Protein AF-A0A5J4UF17-F1 (afdb_monomer)

Mean predicted aligned error: 14.66 Å

Organism: NCBI:txid222440

Foldseek 3Di:
DVVVLLVVLVVVQCVVPPPDPPPPDDDDDDDPVVVSLSVVLVSLVVLLVVLVVVQVVVVVVVPPPPPDDDDDDDDDDDDDDDDDDDDDDDDDDPPVVVVVVSVVSLLVSLVVLLVQLPDPDVSSVLSSLVSLLSSCVRCLCSALVPPVNLVSLLVQCPPPDPSSNLSSLVNLLSSDDLVCLVPSLVSLLVSLQVDPDLVVLLVSLVSSLVSCVVRPPDLLRSLVSLLSSCQSNQVSYDLVSLVVVLVVCVVDVVNLVSNLVVLVVVVVDPDGHPSSVVSSVSSVVD

Secondary structure (DSSP, 8-state):
-HHHHHHHHHHHHHHHH-S-TTS---S----HHHHHHHHHHHHHHHHHHHHHHHHHHHHHSTTSTTS------------------------SSSHHHHHHHHHHHHHHHHHHHHHHHTSS-HHHHHHHHHHHHHHHHH-HHHHTT-HHHHHHHHGGGG-S-HHHHHHHHHHHHHH--TTTHHHHHHHHHHHHHH---HHHHHHHHHHHHHHHHHS-S-HHHHHHHHHHHHHHHGGGS-HHHHHHHHHHHHH-HHHHHHHHHHHHHHTTSSS--HHHHHHHHHHHH-

Structure (mmCIF, N/CA/C/O backbone):
data_AF-A0A5J4UF17-F1
#
_entry.id   AF-A0A5J4UF17-F1
#
loop_
_atom_site.group_PDB
_atom_site.id
_atom_site.type_symbol
_atom_site.label_atom_id
_atom_site.label_alt_id
_atom_site.label_comp_id
_atom_site.label_asym_id
_atom_site.label_entity_id
_atom_site.label_seq_id
_atom_site.pdbx_PDB_ins_code
_atom_site.Cartn_x
_atom_site.Cartn_y
_atom_site.Cartn_z
_atom_site.occupancy
_atom_site.B_iso_or_equiv
_atom_site.auth_seq_id
_atom_site.auth_comp_id
_atom_site.auth_asym_id
_atom_site.auth_atom_id
_atom_site.pdbx_PDB_model_num
ATOM 1 N N . GLN A 1 1 ? -25.176 -6.914 21.223 1.00 37.66 1 GLN A N 1
ATOM 2 C CA . GLN A 1 1 ? -23.920 -7.498 21.739 1.00 37.66 1 GLN A CA 1
ATOM 3 C C . GLN A 1 1 ? -22.923 -6.411 22.140 1.00 37.66 1 GLN A C 1
ATOM 5 O O . GLN A 1 1 ? -22.294 -6.551 23.180 1.00 37.66 1 GLN A O 1
ATOM 10 N N . ASP A 1 2 ? -22.914 -5.269 21.451 1.00 34.44 2 ASP A N 1
ATOM 11 C CA . ASP A 1 2 ? -21.974 -4.160 21.686 1.00 34.44 2 ASP A CA 1
ATOM 12 C C . ASP A 1 2 ? -21.952 -3.617 23.117 1.00 34.44 2 ASP A C 1
ATOM 14 O O . ASP A 1 2 ? -20.887 -3.427 23.692 1.00 34.44 2 ASP A O 1
ATOM 18 N N . LYS A 1 3 ? -23.113 -3.444 23.769 1.00 35.34 3 LYS A N 1
ATOM 19 C CA . LYS A 1 3 ? -23.179 -2.931 25.156 1.00 35.34 3 LYS A CA 1
ATOM 20 C C . LYS A 1 3 ? -22.397 -3.769 26.176 1.00 35.34 3 LYS A C 1
ATOM 22 O O . LYS A 1 3 ? -21.958 -3.202 27.173 1.00 35.34 3 LYS A O 1
ATOM 27 N N . LYS A 1 4 ? -22.272 -5.084 25.962 1.00 40.81 4 LYS A N 1
ATOM 28 C CA . LYS A 1 4 ? -21.540 -5.977 26.869 1.00 40.81 4 LYS A CA 1
ATOM 29 C C . LYS A 1 4 ? -20.035 -5.804 26.675 1.00 40.81 4 LYS A C 1
ATOM 31 O O . LYS A 1 4 ? -19.351 -5.513 27.642 1.00 40.81 4 LYS A O 1
ATOM 36 N N . ALA A 1 5 ? -19.572 -5.809 25.427 1.00 41.34 5 ALA A N 1
ATOM 37 C CA . ALA A 1 5 ? -18.175 -5.543 25.091 1.00 41.34 5 ALA A CA 1
ATOM 38 C C . ALA A 1 5 ? -17.706 -4.157 25.576 1.00 41.34 5 ALA A C 1
ATOM 40 O O . ALA A 1 5 ? -16.633 -4.036 26.155 1.00 41.34 5 ALA A O 1
ATOM 41 N N . TYR A 1 6 ? -18.548 -3.121 25.450 1.00 41.16 6 TYR A N 1
ATOM 42 C CA . TYR A 1 6 ? -18.261 -1.803 26.034 1.00 41.16 6 TYR A CA 1
ATOM 43 C C . TYR A 1 6 ? -18.109 -1.846 27.561 1.00 41.16 6 TYR A C 1
ATOM 45 O O . TYR A 1 6 ? -17.313 -1.093 28.116 1.00 41.16 6 TYR A O 1
ATOM 53 N N . LYS A 1 7 ? -18.901 -2.673 28.252 1.00 43.56 7 LYS A N 1
ATOM 54 C CA . LYS A 1 7 ? -18.860 -2.782 29.713 1.00 43.56 7 LYS A CA 1
ATOM 55 C C . LYS A 1 7 ? -17.615 -3.541 30.172 1.00 43.56 7 LYS A C 1
ATOM 57 O O . LYS A 1 7 ? -16.935 -3.062 31.073 1.00 43.56 7 LYS A O 1
ATOM 62 N N . ASP A 1 8 ? -17.315 -4.655 29.514 1.00 45.28 8 ASP A N 1
ATOM 63 C CA . ASP A 1 8 ? -16.166 -5.510 29.818 1.00 45.28 8 ASP A CA 1
ATOM 64 C C . ASP A 1 8 ? -14.854 -4.737 29.596 1.00 45.28 8 ASP A C 1
ATOM 66 O O . ASP A 1 8 ? -13.971 -4.744 30.450 1.00 45.28 8 ASP A O 1
ATOM 70 N N . LEU A 1 9 ? -14.778 -3.945 28.521 1.00 44.75 9 LEU A N 1
ATOM 71 C CA . LEU A 1 9 ? -13.652 -3.051 28.267 1.00 44.75 9 LEU A CA 1
ATOM 72 C C . LEU A 1 9 ? -13.503 -1.997 29.382 1.00 44.75 9 LEU A C 1
ATOM 74 O O . LEU A 1 9 ? -12.423 -1.858 29.948 1.00 44.75 9 LEU A O 1
ATOM 78 N N . ILE A 1 10 ? -14.579 -1.280 29.750 1.00 45.47 10 ILE A N 1
ATOM 79 C CA . ILE A 1 10 ? -14.550 -0.271 30.832 1.00 45.47 10 ILE A CA 1
ATOM 80 C C . ILE A 1 10 ? -14.064 -0.871 32.160 1.00 45.47 10 ILE A C 1
ATOM 82 O O . ILE A 1 10 ? -13.374 -0.182 32.911 1.00 45.47 10 ILE A O 1
ATOM 86 N N . GLU A 1 11 ? -14.421 -2.118 32.470 1.00 47.62 11 GLU A N 1
ATOM 87 C CA . GLU A 1 11 ? -13.947 -2.798 33.681 1.00 47.62 11 GLU A CA 1
ATOM 88 C C . GLU A 1 11 ? -12.452 -3.122 33.622 1.00 47.62 11 GLU A C 1
ATOM 90 O O . GLU A 1 11 ? -11.746 -2.833 34.589 1.00 47.62 11 GLU A O 1
ATOM 95 N N . VAL A 1 12 ? -11.947 -3.604 32.481 1.00 45.72 12 VAL A N 1
ATOM 96 C CA . VAL A 1 12 ? -10.503 -3.812 32.263 1.00 45.72 12 VAL A CA 1
ATOM 97 C C . VAL A 1 12 ? -9.735 -2.499 32.447 1.00 45.72 12 VAL A C 1
ATOM 99 O O . VAL A 1 12 ? -8.735 -2.444 33.155 1.00 45.72 12 VAL A O 1
ATOM 102 N N . LEU A 1 13 ? -10.254 -1.399 31.906 1.00 43.16 13 LEU A N 1
ATOM 103 C CA . LEU A 1 13 ? -9.598 -0.088 31.956 1.00 43.16 13 LEU A CA 1
ATOM 104 C C . LEU A 1 13 ? -9.647 0.557 33.331 1.00 43.16 13 LEU A C 1
ATOM 106 O O . LEU A 1 13 ? -8.710 1.239 33.740 1.00 43.16 13 LEU A O 1
ATOM 110 N N . ARG A 1 14 ? -10.729 0.318 34.074 1.00 45.88 14 ARG A N 1
ATOM 111 C CA . ARG A 1 14 ? -10.837 0.732 35.472 1.00 45.88 14 ARG A CA 1
ATOM 112 C C . ARG A 1 14 ? -9.834 -0.018 36.351 1.00 45.88 14 ARG A C 1
ATOM 114 O O . ARG A 1 14 ? -9.334 0.578 37.300 1.00 45.88 14 ARG A O 1
ATOM 121 N N . GLY A 1 15 ? -9.541 -1.279 36.024 1.00 42.44 15 GLY A N 1
ATOM 122 C CA . GLY A 1 15 ? -8.514 -2.083 36.689 1.00 42.44 15 GLY A CA 1
ATOM 123 C C . GLY A 1 15 ? -7.085 -1.600 36.426 1.00 42.44 15 GLY A C 1
ATOM 124 O O . GLY A 1 15 ? -6.246 -1.713 37.311 1.00 42.44 15 GLY A O 1
ATOM 125 N N . VAL A 1 16 ? -6.827 -1.014 35.252 1.00 40.84 16 VAL A N 1
ATOM 126 C CA . VAL A 1 16 ? -5.484 -0.571 34.835 1.00 40.84 16 VAL A CA 1
ATOM 127 C C . VAL A 1 16 ? -5.183 0.889 35.220 1.00 40.84 16 VAL A C 1
ATOM 129 O O . VAL A 1 16 ? -4.047 1.198 35.559 1.00 40.84 16 VAL A O 1
ATOM 132 N N . ILE A 1 17 ? -6.173 1.796 35.205 1.00 40.34 17 ILE A N 1
ATOM 133 C CA . ILE A 1 17 ? -5.913 3.255 35.245 1.00 40.34 17 ILE A CA 1
ATOM 134 C C . ILE A 1 17 ? -6.017 3.894 36.642 1.00 40.34 17 ILE A C 1
ATOM 136 O O . ILE A 1 17 ? -5.550 5.010 36.822 1.00 40.34 17 ILE A O 1
ATOM 140 N N . GLY A 1 18 ? -6.587 3.245 37.662 1.00 41.12 18 GLY A N 1
ATOM 141 C CA . GLY A 1 18 ? -6.650 3.856 39.000 1.00 41.12 18 GLY A CA 1
ATOM 142 C C . GLY A 1 18 ? -7.352 5.231 39.021 1.00 41.12 18 GLY A C 1
ATOM 143 O O . GLY A 1 18 ? -6.725 6.274 39.103 1.00 41.12 18 GLY A O 1
ATOM 144 N N . THR A 1 19 ? -8.683 5.227 38.951 1.00 36.31 19 THR A N 1
ATOM 145 C CA . THR A 1 19 ? -9.636 6.271 39.414 1.00 36.31 19 THR A CA 1
ATOM 146 C C . THR A 1 19 ? -9.426 7.780 39.161 1.00 36.31 19 THR A C 1
ATOM 148 O O . THR A 1 19 ? -10.262 8.535 39.647 1.00 36.31 19 THR A O 1
ATOM 151 N N . ASP A 1 20 ? -8.467 8.270 38.371 1.00 43.28 20 ASP A N 1
ATOM 152 C CA . ASP A 1 20 ? -8.340 9.719 38.099 1.00 43.28 20 ASP A CA 1
ATOM 153 C C . ASP A 1 20 ? -8.686 10.117 36.656 1.00 43.28 20 ASP A C 1
ATOM 155 O O . ASP A 1 20 ? -7.919 10.698 35.892 1.00 43.28 20 ASP A O 1
ATOM 159 N N . SER A 1 21 ? -9.955 9.891 36.312 1.00 38.44 21 SER A N 1
ATOM 160 C CA . SER A 1 21 ? -10.597 10.275 35.047 1.00 38.44 21 SER A CA 1
ATOM 161 C C . SER A 1 21 ? -10.830 11.789 34.870 1.00 38.44 21 SER A C 1
ATOM 163 O O . SER A 1 21 ? -11.617 12.192 34.014 1.00 38.44 21 SER A O 1
ATOM 165 N N . LYS A 1 22 ? -10.237 12.649 35.709 1.00 40.41 22 LYS A N 1
ATOM 166 C CA . LYS A 1 22 ? -10.568 14.087 35.780 1.00 40.41 22 LYS A CA 1
ATOM 167 C C . LYS A 1 22 ? -9.676 15.004 34.934 1.00 40.41 22 LYS A C 1
ATOM 169 O O . LYS A 1 22 ? -9.964 16.193 34.867 1.00 40.41 22 LYS A O 1
ATOM 174 N N . LYS A 1 23 ? -8.636 14.490 34.267 1.00 39.31 23 LYS A N 1
ATOM 175 C CA . LYS A 1 23 ? -7.713 15.317 33.457 1.00 39.31 23 LYS A CA 1
ATOM 176 C C . LYS A 1 23 ? -8.031 15.393 31.956 1.00 39.31 23 LYS A C 1
ATOM 178 O O . LYS A 1 23 ? -7.448 16.224 31.274 1.00 39.31 23 LYS A O 1
ATOM 183 N N . PHE A 1 24 ? -8.983 14.609 31.446 1.00 38.19 24 PHE A N 1
ATOM 184 C CA . PHE A 1 24 ? -9.282 14.532 30.008 1.00 38.19 24 PHE A CA 1
ATOM 185 C C . PHE A 1 24 ? -10.674 15.066 29.665 1.00 38.19 24 PHE A C 1
ATOM 187 O O . PHE A 1 24 ? -11.537 14.332 29.189 1.00 38.19 24 PHE A O 1
ATOM 194 N N . VAL A 1 25 ? -10.917 16.352 29.925 1.00 35.53 25 VAL A N 1
ATOM 195 C CA . VAL A 1 25 ? -12.044 17.075 29.322 1.00 35.53 25 VAL A CA 1
ATOM 196 C C . VAL A 1 25 ? -11.634 18.524 29.073 1.00 35.53 25 VAL A C 1
ATOM 198 O O . VAL A 1 25 ? -11.662 19.347 29.983 1.00 35.53 25 VAL A O 1
ATOM 201 N N . SER A 1 26 ? -11.338 18.862 27.821 1.00 37.19 26 SER A N 1
ATOM 202 C CA . SER A 1 26 ? -11.727 20.166 27.290 1.00 37.19 26 SER A CA 1
ATOM 203 C C . SER A 1 26 ? -12.105 20.036 25.811 1.00 37.19 26 SER A C 1
ATOM 205 O O . SER A 1 26 ? -11.580 19.189 25.095 1.00 37.19 26 SER A O 1
ATOM 207 N N . VAL A 1 27 ? -13.053 20.886 25.413 1.00 35.97 27 VAL A N 1
ATOM 208 C CA . VAL A 1 27 ? -13.680 21.060 24.090 1.00 35.97 27 VAL A CA 1
ATOM 209 C C . VAL A 1 27 ? -14.914 20.176 23.800 1.00 35.97 27 VAL A C 1
ATOM 211 O O . VAL A 1 27 ? -14.850 19.017 23.406 1.00 35.97 27 VAL A O 1
ATOM 214 N N . ASP A 1 28 ? -16.056 20.816 24.066 1.00 38.22 28 ASP A N 1
ATOM 215 C CA . ASP A 1 28 ? -17.440 20.621 23.618 1.00 38.22 28 ASP A CA 1
ATOM 216 C C . ASP A 1 28 ? -18.075 19.221 23.548 1.00 38.22 28 ASP A C 1
ATOM 218 O O . ASP A 1 28 ? -18.011 18.451 22.592 1.00 38.22 28 ASP A O 1
ATOM 222 N N . ALA A 1 29 ? -18.856 18.971 24.598 1.00 51.44 29 ALA A N 1
ATOM 223 C CA . ALA A 1 29 ? -19.735 17.841 24.806 1.00 51.44 29 ALA A CA 1
ATOM 224 C C . ALA A 1 29 ? -21.157 18.133 24.312 1.00 51.44 29 ALA A C 1
ATOM 226 O O . ALA A 1 29 ? -21.755 19.103 24.771 1.00 51.44 29 ALA A O 1
ATOM 227 N N . LYS A 1 30 ? -21.769 17.224 23.534 1.00 42.28 30 LYS A N 1
ATOM 228 C CA . LYS A 1 30 ? -23.247 17.156 23.449 1.00 42.28 30 LYS A CA 1
ATOM 229 C C . LYS A 1 30 ? -23.888 15.792 23.158 1.00 42.28 30 LYS A C 1
ATOM 231 O O . LYS A 1 30 ? -25.088 15.661 23.373 1.00 42.28 30 LYS A O 1
ATOM 236 N N . THR A 1 31 ? -23.140 14.732 22.840 1.00 51.31 31 THR A N 1
ATOM 237 C CA . THR A 1 31 ? -23.744 13.403 22.585 1.00 51.31 31 THR A CA 1
ATOM 238 C C . THR A 1 31 ? -23.146 12.319 23.484 1.00 51.31 31 THR A C 1
ATOM 240 O O . THR A 1 31 ? -21.934 12.247 23.683 1.00 51.31 31 THR A O 1
ATOM 243 N N . LYS A 1 32 ? -23.985 11.422 24.029 1.00 42.84 32 LYS A N 1
ATOM 244 C CA . LYS A 1 32 ? -23.546 10.244 24.815 1.00 42.84 32 LYS A CA 1
ATOM 245 C C . LYS A 1 32 ? -22.563 9.361 24.028 1.00 42.84 32 LYS A C 1
ATOM 247 O O . LYS A 1 32 ? -21.714 8.713 24.630 1.00 42.84 32 LYS A O 1
ATOM 252 N N . GLN A 1 33 ? -22.671 9.375 22.701 1.00 40.88 33 GLN A N 1
ATOM 253 C CA . GLN A 1 33 ? -21.752 8.736 21.759 1.00 40.88 33 GLN A CA 1
ATOM 254 C C . GLN A 1 33 ? -20.371 9.405 21.756 1.00 40.88 33 GLN A C 1
ATOM 256 O O . GLN A 1 33 ? -19.383 8.707 21.925 1.00 40.88 33 GLN A O 1
ATOM 261 N N . VAL A 1 34 ? -20.298 10.741 21.738 1.00 44.06 34 VAL A N 1
ATOM 262 C CA . VAL A 1 34 ? -19.034 11.504 21.806 1.00 44.06 34 VAL A CA 1
ATOM 263 C C . VAL A 1 34 ? -18.308 11.266 23.130 1.00 44.06 34 VAL A C 1
ATOM 265 O O . VAL A 1 34 ? -17.105 11.045 23.148 1.00 44.06 34 VAL A O 1
ATOM 268 N N . ARG A 1 35 ? -19.033 11.209 24.256 1.00 41.78 35 ARG A N 1
ATOM 269 C CA . ARG A 1 35 ? -18.421 10.882 25.560 1.00 41.78 35 ARG A CA 1
ATOM 270 C C . ARG A 1 35 ? -17.888 9.452 25.620 1.00 41.78 35 ARG A C 1
ATOM 272 O O . ARG A 1 35 ? -16.869 9.216 26.254 1.00 41.78 35 ARG A O 1
ATOM 279 N N . ARG A 1 36 ? -18.572 8.501 24.978 1.00 46.56 36 ARG A N 1
ATOM 280 C CA . ARG A 1 36 ? -18.121 7.103 24.886 1.00 46.56 36 ARG A CA 1
ATOM 281 C C . ARG A 1 36 ? -16.912 6.964 23.974 1.00 46.56 36 ARG A C 1
ATOM 283 O O . ARG A 1 36 ? -15.979 6.272 24.350 1.00 46.56 36 ARG A O 1
ATOM 290 N N . ARG A 1 37 ? -16.923 7.664 22.840 1.00 46.78 37 ARG A N 1
ATOM 291 C CA . ARG A 1 37 ? -15.810 7.758 21.898 1.00 46.78 37 ARG A CA 1
ATOM 292 C C . ARG A 1 37 ? -14.581 8.363 22.573 1.00 46.78 37 ARG A C 1
ATOM 294 O O . ARG A 1 37 ? -13.545 7.728 22.586 1.00 46.78 37 ARG A O 1
ATOM 301 N N . ASN A 1 38 ? -14.716 9.507 23.244 1.00 45.34 38 ASN A N 1
ATOM 302 C CA . ASN A 1 38 ? -13.604 10.176 23.930 1.00 45.34 38 ASN A CA 1
ATOM 303 C C . ASN A 1 38 ? -13.092 9.391 25.147 1.00 45.34 38 ASN A C 1
ATOM 305 O O . ASN A 1 38 ? -11.895 9.376 25.410 1.00 45.34 38 ASN A O 1
ATOM 309 N N . ALA A 1 39 ? -13.979 8.703 25.872 1.00 47.38 39 ALA A N 1
ATOM 310 C CA . ALA A 1 39 ? -13.564 7.810 26.947 1.00 47.38 39 ALA A CA 1
ATOM 311 C C . ALA A 1 39 ? -12.800 6.599 26.406 1.00 47.38 39 ALA A C 1
ATOM 313 O O . ALA A 1 39 ? -11.789 6.255 26.989 1.00 47.38 39 ALA A O 1
ATOM 314 N N . MET A 1 40 ? -13.256 5.995 25.302 1.00 49.91 40 MET A N 1
ATOM 315 C CA . MET A 1 40 ? -12.592 4.881 24.611 1.00 49.91 40 MET A CA 1
ATOM 316 C C . MET A 1 40 ? -11.266 5.302 23.960 1.00 49.91 40 MET A C 1
ATOM 318 O O . MET A 1 40 ? -10.308 4.542 24.004 1.00 49.91 40 MET A O 1
ATOM 322 N N . LEU A 1 41 ? -11.191 6.529 23.441 1.00 51.31 41 LEU A N 1
ATOM 323 C CA . LEU A 1 41 ? -9.971 7.177 22.958 1.00 51.31 41 LEU A CA 1
ATOM 324 C C . LEU A 1 41 ? -8.932 7.265 24.072 1.00 51.31 41 LEU A C 1
ATOM 326 O O . LEU A 1 41 ? -7.873 6.672 23.944 1.00 51.31 41 LEU A O 1
ATOM 330 N N . ALA A 1 42 ? -9.256 7.916 25.194 1.00 50.84 42 ALA A N 1
ATOM 331 C CA . ALA A 1 42 ? -8.331 8.067 26.326 1.00 50.84 42 ALA A CA 1
ATOM 332 C C . ALA A 1 42 ? -7.833 6.717 26.873 1.00 50.84 42 ALA A C 1
ATOM 334 O O . ALA A 1 42 ? -6.725 6.585 27.368 1.00 50.84 42 ALA A O 1
ATOM 335 N N . VAL A 1 43 ? -8.678 5.708 26.755 1.00 51.78 43 VAL A N 1
ATOM 336 C CA . VAL A 1 43 ? -8.500 4.339 27.223 1.00 51.78 43 VAL A CA 1
ATOM 337 C C . VAL A 1 43 ? -7.563 3.517 26.347 1.00 51.78 43 VAL A C 1
ATOM 339 O O . VAL A 1 43 ? -6.685 2.837 26.871 1.00 51.78 43 VAL A O 1
ATOM 342 N N . LEU A 1 44 ? -7.747 3.587 25.028 1.00 55.25 44 LEU A N 1
ATOM 343 C CA . LEU A 1 44 ? -6.873 2.934 24.063 1.00 55.25 44 LEU A CA 1
ATOM 344 C C . LEU A 1 44 ? -5.532 3.650 24.061 1.00 55.25 44 LEU A C 1
ATOM 346 O O . LEU A 1 44 ? -4.507 2.996 24.160 1.00 55.25 44 LEU A O 1
ATOM 350 N N . PHE A 1 45 ? -5.551 4.983 24.066 1.00 55.91 45 PHE A N 1
ATOM 351 C CA . PHE A 1 45 ? -4.351 5.806 24.082 1.00 55.91 45 PHE A CA 1
ATOM 352 C C . PHE A 1 45 ? -3.510 5.571 25.343 1.00 55.91 45 PHE A C 1
ATOM 354 O O . PHE A 1 45 ? -2.300 5.413 25.239 1.00 55.91 45 PHE A O 1
ATOM 361 N N . GLU A 1 46 ? -4.122 5.467 26.530 1.00 55.75 46 GLU A N 1
ATOM 362 C CA . GLU A 1 46 ? -3.373 5.190 27.762 1.00 55.75 46 GLU A CA 1
ATOM 363 C C . GLU A 1 46 ? -2.937 3.724 27.862 1.00 55.75 46 GLU A C 1
ATOM 365 O O . GLU A 1 46 ? -1.802 3.460 28.242 1.00 55.75 46 GLU A O 1
ATOM 370 N N . GLY A 1 47 ? -3.785 2.763 27.472 1.00 53.03 47 GLY A N 1
ATOM 371 C CA . GLY A 1 47 ? -3.412 1.343 27.461 1.00 53.03 47 GLY A CA 1
ATOM 372 C C . GLY A 1 47 ? -2.239 1.060 26.521 1.00 53.03 47 GLY A C 1
ATOM 373 O O . GLY A 1 47 ? -1.307 0.344 26.880 1.00 53.03 47 GLY A O 1
ATOM 374 N N . ILE A 1 48 ? -2.250 1.703 25.356 1.00 52.78 48 ILE A N 1
ATOM 375 C CA . ILE A 1 48 ? -1.164 1.663 24.384 1.00 52.78 48 ILE A CA 1
ATOM 376 C C . ILE A 1 48 ? 0.062 2.410 24.905 1.00 52.78 48 ILE A C 1
ATOM 378 O O . ILE A 1 48 ? 1.145 1.849 24.868 1.00 52.78 48 ILE A O 1
ATOM 382 N N . ASN A 1 49 ? -0.068 3.623 25.454 1.00 50.25 49 ASN A N 1
ATOM 383 C CA . ASN A 1 49 ? 1.075 4.358 26.014 1.00 50.25 49 ASN A CA 1
ATOM 384 C C . ASN A 1 49 ? 1.748 3.611 27.172 1.00 50.25 49 ASN A C 1
ATOM 386 O O . ASN A 1 49 ? 2.971 3.651 27.300 1.00 50.25 49 ASN A O 1
ATOM 390 N N . VAL A 1 50 ? 0.971 2.931 28.017 1.00 53.12 50 VAL A N 1
ATOM 391 C CA . VAL A 1 50 ? 1.492 2.090 29.101 1.00 53.12 50 VAL A CA 1
ATOM 392 C C . VAL A 1 50 ? 2.209 0.869 28.529 1.00 53.12 50 VAL A C 1
ATOM 394 O O . VAL A 1 50 ? 3.335 0.602 28.941 1.00 53.12 50 VAL A O 1
ATOM 397 N N . ALA A 1 51 ? 1.623 0.176 27.547 1.00 47.03 51 ALA A N 1
ATOM 398 C CA . ALA A 1 51 ? 2.283 -0.941 26.871 1.00 47.03 51 ALA A CA 1
ATOM 399 C C . ALA A 1 51 ? 3.579 -0.498 26.158 1.00 47.03 51 ALA A C 1
ATOM 401 O O . ALA A 1 51 ? 4.600 -1.172 26.271 1.00 47.03 51 ALA A O 1
ATOM 402 N N . THR A 1 52 ? 3.580 0.685 25.535 1.00 48.94 52 THR A N 1
ATOM 403 C CA . THR A 1 52 ? 4.756 1.295 24.900 1.00 48.94 52 THR A CA 1
ATOM 404 C C . THR A 1 52 ? 5.859 1.625 25.889 1.00 48.94 52 THR A C 1
ATOM 406 O O . THR A 1 52 ? 7.015 1.319 25.616 1.00 48.94 52 THR A O 1
ATOM 409 N N . ARG A 1 53 ? 5.535 2.194 27.054 1.00 50.09 53 ARG A N 1
ATOM 410 C CA . ARG A 1 53 ? 6.540 2.467 28.094 1.00 50.09 53 ARG A CA 1
ATOM 411 C C . ARG A 1 53 ? 7.135 1.183 28.660 1.00 50.09 53 ARG A C 1
ATOM 413 O O . ARG A 1 53 ? 8.347 1.093 28.781 1.00 50.09 53 ARG A O 1
ATOM 420 N N . LEU A 1 54 ? 6.299 0.183 28.936 1.00 43.56 54 LEU A N 1
ATOM 421 C CA . LEU A 1 54 ? 6.763 -1.108 29.444 1.00 43.56 54 LEU A CA 1
ATOM 422 C C . LEU A 1 54 ? 7.698 -1.811 28.447 1.00 43.56 54 LEU A C 1
ATOM 424 O O . LEU A 1 54 ? 8.718 -2.354 28.853 1.00 43.56 54 LEU A O 1
ATOM 428 N N . PHE A 1 55 ? 7.405 -1.737 27.147 1.00 41.16 55 PHE A N 1
ATOM 429 C CA . PHE A 1 55 ? 8.243 -2.341 26.108 1.00 41.16 55 PHE A CA 1
ATOM 430 C C . PHE A 1 55 ? 9.524 -1.537 25.808 1.00 41.16 55 PHE A C 1
ATOM 432 O O . PHE A 1 55 ? 10.586 -2.106 25.553 1.00 41.16 55 PHE A O 1
ATOM 439 N N . GLN A 1 56 ? 9.461 -0.201 25.861 1.00 45.22 56 GLN A N 1
ATOM 440 C CA . GLN A 1 56 ? 10.641 0.661 25.709 1.00 45.22 56 GLN A CA 1
ATOM 441 C C . GLN A 1 56 ? 11.607 0.530 26.894 1.00 45.22 56 GLN A C 1
ATOM 443 O O . GLN A 1 56 ? 12.820 0.526 26.680 1.00 45.22 56 GLN A O 1
ATOM 448 N N . ASP A 1 57 ? 11.093 0.352 28.115 1.00 49.44 57 ASP A N 1
ATOM 449 C CA . ASP A 1 57 ? 11.913 0.118 29.308 1.00 49.44 57 ASP A CA 1
ATOM 450 C C . ASP A 1 57 ? 12.632 -1.249 29.258 1.00 49.44 57 ASP A C 1
ATOM 452 O O . ASP A 1 57 ? 13.771 -1.360 29.720 1.00 49.44 57 ASP A O 1
ATOM 456 N N . GLU A 1 58 ? 12.040 -2.273 28.628 1.00 48.41 58 GLU A N 1
ATOM 457 C CA . GLU A 1 58 ? 12.689 -3.580 28.422 1.00 48.41 58 GLU A CA 1
ATOM 458 C C . GLU A 1 58 ? 13.803 -3.546 27.358 1.00 48.41 58 GLU A C 1
ATOM 460 O O . GLU A 1 58 ? 14.820 -4.232 27.505 1.00 48.41 58 GLU A O 1
ATOM 465 N N . ASN A 1 59 ? 13.675 -2.705 26.326 1.00 39.0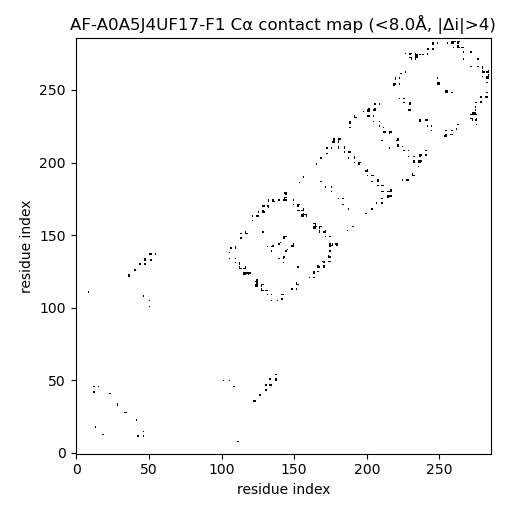3 59 ASN A N 1
ATOM 466 C CA . ASN A 1 59 ? 14.692 -2.570 25.276 1.00 39.03 59 ASN A CA 1
ATOM 467 C C . ASN A 1 59 ? 15.825 -1.588 25.628 1.00 39.03 59 ASN A C 1
ATOM 469 O O . ASN A 1 59 ? 16.927 -1.732 25.106 1.00 39.03 59 ASN A O 1
ATOM 473 N N . PHE A 1 60 ? 15.622 -0.653 26.565 1.00 31.36 60 PHE A N 1
ATOM 474 C CA . PHE A 1 60 ? 16.686 0.248 27.044 1.00 31.36 60 PHE A CA 1
ATOM 475 C C . PHE A 1 60 ? 17.554 -0.329 28.174 1.00 31.36 60 PHE A C 1
ATOM 477 O O . PHE A 1 60 ? 18.592 0.251 28.508 1.00 31.36 60 PHE A O 1
ATOM 484 N N . SER A 1 61 ? 17.168 -1.466 28.764 1.00 40.34 61 SER A N 1
ATOM 485 C CA . SER A 1 61 ? 17.954 -2.106 29.829 1.00 40.34 61 SER A CA 1
ATOM 486 C C . SER A 1 61 ? 19.090 -2.994 29.296 1.00 40.34 61 SER A C 1
ATOM 488 O O . SER A 1 61 ? 20.072 -3.222 29.995 1.00 40.34 61 SER A O 1
ATOM 490 N N . LYS A 1 62 ? 19.035 -3.432 28.028 1.00 40.62 62 LYS A N 1
ATOM 491 C CA . LYS A 1 62 ? 20.050 -4.335 27.447 1.00 40.62 62 LYS A CA 1
ATOM 492 C C . LYS A 1 62 ? 21.336 -3.657 26.951 1.00 40.62 62 LYS A C 1
ATOM 494 O O . LYS A 1 62 ? 22.321 -4.356 26.740 1.00 40.62 62 LYS A O 1
ATOM 499 N N . ASP A 1 63 ? 21.383 -2.325 26.864 1.00 37.16 63 ASP A N 1
ATOM 500 C CA . ASP A 1 63 ? 22.570 -1.586 26.386 1.00 37.16 63 ASP A CA 1
ATOM 501 C C . ASP A 1 63 ? 23.446 -0.972 27.498 1.00 37.16 63 ASP A C 1
ATOM 503 O O . ASP A 1 63 ? 24.503 -0.403 27.211 1.00 37.16 63 ASP A O 1
ATOM 507 N N . LYS A 1 64 ? 23.063 -1.093 28.779 1.00 38.00 64 LYS A N 1
ATOM 508 C CA . LYS A 1 64 ? 23.868 -0.561 29.902 1.00 38.00 64 LYS A CA 1
ATOM 509 C C . LYS A 1 64 ? 24.737 -1.588 30.626 1.00 38.00 64 LYS A C 1
ATOM 511 O O . LYS A 1 64 ? 25.709 -1.184 31.258 1.00 38.00 64 LYS A O 1
ATOM 516 N N . ASP A 1 65 ? 24.490 -2.883 30.452 1.00 40.59 65 ASP A N 1
ATOM 517 C CA . ASP A 1 65 ? 25.227 -3.928 31.180 1.00 40.59 65 ASP A CA 1
ATOM 518 C C . ASP A 1 65 ? 26.522 -4.400 30.491 1.00 40.59 65 ASP A C 1
ATOM 520 O O . ASP A 1 65 ? 27.205 -5.284 31.006 1.00 40.59 65 ASP A O 1
ATOM 524 N N . ASN A 1 66 ? 26.925 -3.787 29.368 1.00 36.41 66 ASN A N 1
ATOM 525 C CA . ASN A 1 66 ? 28.152 -4.158 28.645 1.00 36.41 66 ASN A CA 1
ATOM 526 C C . ASN A 1 66 ? 29.271 -3.096 28.673 1.00 36.41 66 ASN A C 1
ATOM 528 O O . ASN A 1 66 ? 30.104 -3.055 27.767 1.00 36.41 66 ASN A O 1
ATOM 532 N N . LYS A 1 67 ? 29.307 -2.218 29.689 1.00 35.00 67 LYS A N 1
ATOM 533 C CA . LYS A 1 67 ? 30.411 -1.245 29.852 1.00 35.00 67 LYS A CA 1
ATOM 534 C C . LYS A 1 67 ? 31.209 -1.299 31.150 1.00 35.00 67 LYS A C 1
ATOM 536 O O . LYS A 1 67 ? 32.300 -0.742 31.163 1.00 35.00 67 LYS A O 1
ATOM 541 N N . ASP A 1 68 ? 30.782 -2.044 32.165 1.00 37.97 68 ASP A N 1
ATOM 542 C CA . ASP A 1 68 ? 31.516 -2.104 33.432 1.00 37.97 68 ASP A CA 1
ATOM 543 C C . ASP A 1 68 ? 31.927 -3.536 33.770 1.00 37.97 68 ASP A C 1
ATOM 545 O O . ASP A 1 68 ? 31.246 -4.225 34.526 1.00 37.97 68 ASP A O 1
ATOM 549 N N . LYS A 1 69 ? 33.053 -3.987 33.198 1.00 37.16 69 LYS A N 1
ATOM 550 C CA . LYS A 1 69 ? 33.948 -5.003 33.791 1.00 37.16 69 LYS A CA 1
ATOM 551 C C . LYS A 1 69 ? 35.251 -5.118 32.998 1.00 37.16 69 LYS A C 1
ATOM 553 O O . LYS A 1 69 ? 35.463 -6.051 32.229 1.00 37.16 69 LYS A O 1
ATOM 558 N N . GLN A 1 70 ? 36.167 -4.190 33.247 1.00 31.73 70 GLN A N 1
ATOM 559 C CA . GLN A 1 70 ? 37.590 -4.457 33.072 1.00 31.73 70 GLN A CA 1
ATOM 560 C C . GLN A 1 70 ? 38.383 -3.798 34.202 1.00 31.73 70 GLN A C 1
ATOM 562 O O . GLN A 1 70 ? 38.043 -2.699 34.631 1.00 31.73 70 GLN A O 1
ATOM 567 N N . THR A 1 71 ? 39.450 -4.487 34.622 1.00 29.39 71 THR A N 1
ATOM 568 C CA . THR A 1 71 ? 40.384 -4.206 35.736 1.00 29.39 71 THR A CA 1
ATOM 569 C C . THR A 1 71 ? 39.885 -4.657 37.120 1.00 29.39 71 THR A C 1
ATOM 571 O O . THR A 1 71 ? 38.735 -4.447 37.475 1.00 29.39 71 THR A O 1
ATOM 574 N N . ASP A 1 72 ? 40.663 -5.308 37.983 1.00 29.78 72 ASP A N 1
ATOM 575 C CA . ASP A 1 72 ? 41.969 -5.949 37.854 1.00 29.78 72 ASP A CA 1
ATOM 576 C C . ASP A 1 72 ? 42.203 -6.832 39.101 1.00 29.78 72 ASP A C 1
ATOM 578 O O . ASP A 1 72 ? 41.918 -6.422 40.220 1.00 29.78 72 ASP A O 1
ATOM 582 N N . ASN A 1 73 ? 42.753 -8.025 38.865 1.00 28.89 73 ASN A N 1
ATOM 583 C CA . ASN A 1 73 ? 43.860 -8.674 39.584 1.00 28.89 73 ASN A CA 1
ATOM 584 C C . ASN A 1 73 ? 43.888 -8.942 41.120 1.00 28.89 73 ASN A C 1
ATOM 586 O O . ASN A 1 73 ? 43.876 -8.036 41.946 1.00 28.89 73 ASN A O 1
ATOM 590 N N . LYS A 1 74 ? 44.261 -10.214 41.400 1.00 31.00 74 LYS A N 1
ATOM 591 C CA . LYS A 1 74 ? 45.116 -10.777 42.487 1.00 31.00 74 LYS A CA 1
ATOM 592 C C . LYS A 1 74 ? 44.493 -11.216 43.834 1.00 31.00 74 LYS A C 1
ATOM 594 O O . LYS A 1 74 ? 44.486 -10.469 44.801 1.00 31.00 74 LYS A O 1
ATOM 599 N N . ASP A 1 75 ? 43.999 -12.462 43.885 1.00 28.02 75 ASP A N 1
ATOM 600 C CA . ASP A 1 75 ? 44.672 -13.696 44.391 1.00 28.02 75 ASP A CA 1
ATOM 601 C C . ASP A 1 75 ? 45.673 -13.599 45.597 1.00 28.02 75 ASP A C 1
ATOM 603 O O . ASP A 1 75 ? 46.405 -12.616 45.695 1.00 28.02 75 ASP A O 1
ATOM 607 N N . PRO A 1 76 ? 45.962 -14.686 46.365 1.00 46.44 76 PRO A N 1
ATOM 608 C CA . PRO A 1 76 ? 45.102 -15.470 47.287 1.00 46.44 76 PRO A CA 1
ATOM 609 C C . PRO A 1 76 ? 45.826 -15.929 48.596 1.00 46.44 76 PRO A C 1
ATOM 611 O O . PRO A 1 76 ? 47.052 -15.965 48.642 1.00 46.44 76 PRO A O 1
ATOM 614 N N . SER A 1 77 ? 45.097 -16.361 49.647 1.00 25.34 77 SER A N 1
ATOM 615 C CA . SER A 1 77 ? 45.466 -17.358 50.713 1.00 25.34 77 SER A CA 1
ATOM 616 C C . SER A 1 77 ? 44.628 -17.133 51.995 1.00 25.34 77 SER A C 1
ATOM 618 O O . SER A 1 77 ? 44.405 -15.991 52.359 1.00 25.34 77 SER A O 1
ATOM 620 N N . LYS A 1 78 ? 44.132 -18.099 52.787 1.00 29.06 78 LYS A N 1
ATOM 621 C CA . LYS A 1 78 ? 44.292 -19.557 52.915 1.00 29.06 78 LYS A CA 1
ATOM 622 C C . LYS A 1 78 ? 43.143 -20.107 53.817 1.00 29.06 78 LYS A C 1
ATOM 624 O O . LYS A 1 78 ? 42.918 -19.548 54.880 1.00 29.06 78 LYS A O 1
ATOM 629 N N . ILE A 1 79 ? 42.545 -21.234 53.393 1.00 27.88 79 ILE A N 1
ATOM 630 C CA . ILE A 1 79 ? 42.216 -22.488 54.133 1.00 27.88 79 ILE A CA 1
ATOM 631 C C . ILE A 1 79 ? 41.229 -22.439 55.334 1.00 27.88 79 ILE A C 1
ATOM 633 O O . ILE A 1 79 ? 41.501 -21.805 56.345 1.00 27.88 79 ILE A O 1
ATOM 637 N N . VAL A 1 80 ? 40.139 -23.223 55.259 1.00 28.02 80 VAL A N 1
ATOM 638 C CA . VAL A 1 80 ? 39.879 -24.503 55.987 1.00 28.02 80 VAL A CA 1
ATOM 639 C C . VAL A 1 80 ? 38.363 -24.768 56.060 1.00 28.02 80 VAL A C 1
ATOM 641 O O . VAL A 1 80 ? 37.625 -24.064 56.736 1.00 28.02 80 VAL A O 1
ATOM 644 N N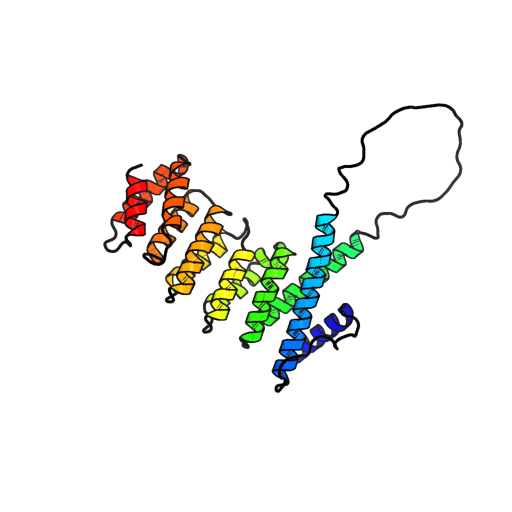 . ASP A 1 81 ? 37.963 -25.814 55.336 1.00 25.08 81 ASP A N 1
ATOM 645 C CA . ASP A 1 81 ? 37.026 -26.906 55.631 1.00 25.08 81 ASP A CA 1
ATOM 646 C C . ASP A 1 81 ? 35.721 -26.727 56.445 1.00 25.08 81 ASP A C 1
ATOM 648 O O . ASP A 1 81 ? 35.692 -26.301 57.594 1.00 25.08 81 ASP A O 1
ATOM 652 N N . SER A 1 82 ? 34.700 -27.387 55.877 1.00 25.95 82 SER A N 1
ATOM 653 C CA . SER A 1 82 ? 33.624 -28.165 56.525 1.00 25.95 82 SER A CA 1
ATOM 654 C C . SER A 1 82 ? 32.301 -27.480 56.887 1.00 25.95 82 SER A C 1
ATOM 656 O O . SER A 1 82 ? 32.113 -26.949 57.973 1.00 25.95 82 SER A O 1
ATOM 658 N N . ASN A 1 83 ? 31.333 -27.680 55.985 1.00 27.62 83 ASN A N 1
ATOM 659 C CA . ASN A 1 83 ? 29.965 -28.161 56.226 1.00 27.62 83 ASN A CA 1
ATOM 660 C C . ASN A 1 83 ? 29.241 -27.761 57.528 1.00 27.62 83 ASN A C 1
ATOM 662 O O . ASN A 1 83 ? 29.442 -28.377 58.571 1.00 27.62 83 ASN A O 1
ATOM 666 N N . SER A 1 84 ? 28.172 -26.970 57.389 1.00 24.38 84 SER A N 1
ATOM 667 C CA . SER A 1 84 ? 26.835 -27.438 57.788 1.00 24.38 84 SER A CA 1
ATOM 668 C C . SER A 1 84 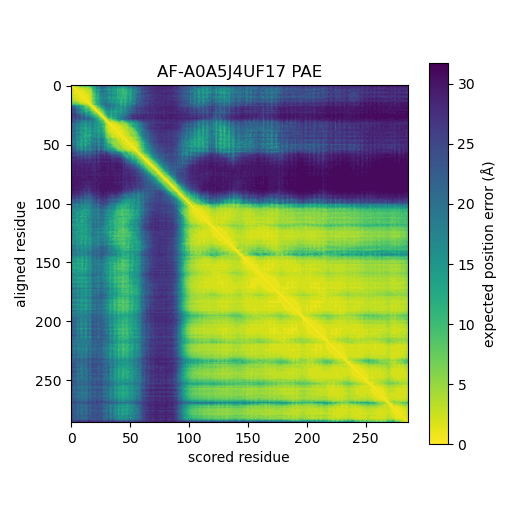? 25.716 -26.637 57.109 1.00 24.38 84 SER A C 1
ATOM 670 O O . SER A 1 84 ? 25.741 -25.417 57.056 1.00 24.38 84 SER A O 1
ATOM 672 N N . ALA A 1 85 ? 24.774 -27.405 56.561 1.00 30.83 85 ALA A N 1
ATOM 673 C CA . ALA A 1 85 ? 23.341 -27.172 56.414 1.00 30.83 85 ALA A CA 1
ATOM 674 C C . ALA A 1 85 ? 22.772 -25.768 56.100 1.00 30.83 85 ALA A C 1
ATOM 676 O O . ALA A 1 85 ? 22.804 -24.855 56.916 1.00 30.83 85 ALA A O 1
ATOM 677 N N . LYS A 1 86 ? 21.963 -25.813 55.032 1.00 35.09 86 LYS A N 1
ATOM 678 C CA . LYS A 1 86 ? 20.695 -25.112 54.784 1.00 35.09 86 LYS A CA 1
ATOM 679 C C . LYS A 1 86 ? 20.726 -23.732 54.137 1.00 35.09 86 LYS A C 1
ATOM 681 O O . LYS A 1 86 ? 21.497 -22.849 54.476 1.00 35.09 86 LYS A O 1
ATOM 686 N N . ASP A 1 87 ? 19.737 -23.639 53.250 1.00 35.31 87 ASP A N 1
ATOM 687 C CA . ASP A 1 87 ? 19.173 -22.475 52.596 1.00 35.31 87 ASP A CA 1
ATOM 688 C C . ASP A 1 87 ? 20.087 -21.851 51.542 1.00 35.31 87 ASP A C 1
ATOM 690 O O . ASP A 1 87 ? 21.146 -21.312 51.840 1.00 35.31 87 ASP A O 1
ATOM 694 N N . ASN A 1 88 ? 19.676 -21.902 50.270 1.00 31.19 88 ASN A N 1
ATOM 695 C CA . ASN A 1 88 ? 18.977 -20.762 49.677 1.00 31.19 88 ASN A CA 1
ATOM 696 C C . ASN A 1 88 ? 18.694 -20.957 48.168 1.00 31.19 88 ASN A C 1
ATOM 698 O O . ASN A 1 88 ? 19.480 -21.587 47.460 1.00 31.19 88 ASN A O 1
ATOM 702 N N . LYS A 1 89 ? 17.653 -20.239 47.717 1.00 34.03 89 LYS A N 1
ATOM 703 C CA . LYS A 1 89 ? 17.327 -19.774 46.351 1.00 34.03 89 LYS A CA 1
ATOM 704 C C . LYS A 1 89 ? 16.453 -20.720 45.515 1.00 34.03 89 LYS A C 1
ATOM 706 O O . LYS A 1 89 ? 16.931 -21.730 45.019 1.00 34.03 89 LYS A O 1
ATOM 711 N N . ASP A 1 90 ? 15.164 -20.457 45.279 1.00 42.69 90 ASP A N 1
ATOM 712 C CA . ASP A 1 90 ? 14.430 -19.181 45.171 1.00 42.69 90 ASP A CA 1
ATOM 713 C C . ASP A 1 90 ? 15.176 -18.119 44.354 1.00 42.69 90 ASP A C 1
ATOM 715 O O . ASP A 1 90 ? 15.954 -17.318 44.867 1.00 42.69 90 ASP A O 1
ATOM 719 N N . GLY A 1 91 ? 14.939 -18.130 43.040 1.00 35.72 91 GLY A N 1
ATOM 720 C CA . GLY A 1 91 ? 15.490 -17.119 42.135 1.00 35.72 91 GLY A CA 1
ATOM 721 C C . GLY A 1 91 ? 15.015 -17.160 40.680 1.00 35.72 91 GLY A C 1
ATOM 722 O O . GLY A 1 91 ? 15.676 -16.566 39.843 1.00 35.72 91 GLY A O 1
ATOM 723 N N . GLN A 1 92 ? 13.918 -17.851 40.338 1.00 33.94 92 GLN A N 1
ATOM 724 C CA . GLN A 1 92 ? 13.433 -17.932 38.940 1.00 33.94 92 GLN A CA 1
ATOM 725 C C . GLN A 1 92 ? 11.931 -17.633 38.746 1.00 33.94 92 GLN A C 1
ATOM 727 O O . GLN A 1 92 ? 11.434 -17.680 37.623 1.00 33.94 92 GLN A O 1
ATOM 732 N N . GLY A 1 93 ? 11.183 -17.308 39.808 1.00 30.19 93 GLY A N 1
ATOM 733 C CA . GLY A 1 93 ? 9.717 -17.174 39.740 1.00 30.19 93 GLY A CA 1
ATOM 734 C C . GLY A 1 93 ? 9.166 -15.789 39.361 1.00 30.19 93 GLY A C 1
ATOM 735 O O . GLY A 1 93 ? 8.013 -15.704 38.940 1.00 30.19 93 GLY A O 1
ATOM 736 N N . GLY A 1 94 ? 9.953 -14.716 39.512 1.00 31.48 94 GLY A N 1
ATOM 737 C CA . GLY A 1 94 ? 9.460 -13.327 39.454 1.00 31.48 94 GLY A CA 1
ATOM 738 C C . GLY A 1 94 ? 9.517 -12.629 38.087 1.00 31.48 94 GLY A C 1
ATOM 739 O O . GLY A 1 94 ? 8.704 -11.746 37.832 1.00 31.48 94 GLY A O 1
ATOM 740 N N . GLU A 1 95 ? 10.436 -13.013 37.197 1.00 37.84 95 GLU A N 1
ATOM 741 C CA . GLU A 1 95 ? 10.552 -12.415 35.850 1.00 37.84 95 GLU A CA 1
ATOM 742 C C . GLU A 1 95 ? 9.544 -13.019 34.865 1.00 37.84 95 GLU A C 1
ATOM 744 O O . GLU A 1 95 ? 8.830 -12.292 34.178 1.00 37.84 95 GLU A O 1
ATOM 749 N N . ARG A 1 96 ? 9.366 -14.349 34.887 1.00 39.72 96 ARG A N 1
ATOM 750 C CA . ARG A 1 96 ? 8.410 -15.052 34.008 1.00 39.72 96 ARG A CA 1
ATOM 751 C C . ARG A 1 96 ? 6.944 -14.676 34.246 1.00 39.72 96 ARG A C 1
ATOM 753 O O . ARG A 1 96 ? 6.108 -14.919 33.381 1.00 39.72 96 ARG A O 1
ATOM 760 N N . THR A 1 97 ? 6.601 -14.148 35.420 1.00 43.75 97 THR A N 1
ATOM 761 C CA . THR A 1 97 ? 5.223 -13.764 35.762 1.00 43.75 97 THR A CA 1
ATOM 762 C C . THR A 1 97 ? 4.851 -12.377 35.242 1.00 43.75 97 THR A C 1
ATOM 764 O O . THR A 1 97 ? 3.703 -12.193 34.854 1.00 43.75 97 THR A O 1
ATOM 767 N N . LYS A 1 98 ? 5.797 -11.430 35.165 1.00 40.12 98 LYS A N 1
ATOM 768 C CA . LYS A 1 98 ? 5.544 -10.067 34.659 1.00 40.12 98 LYS A CA 1
ATOM 769 C C . LYS A 1 98 ? 5.498 -10.003 33.133 1.00 40.12 98 LYS A C 1
ATOM 771 O O . LYS A 1 98 ? 4.584 -9.403 32.579 1.00 40.12 98 LYS A O 1
ATOM 776 N N . GLU A 1 99 ? 6.414 -10.699 32.463 1.00 43.06 99 GLU A N 1
ATOM 777 C CA . GLU A 1 99 ? 6.447 -10.788 30.995 1.00 43.06 99 GLU A CA 1
ATOM 778 C C . GLU A 1 99 ? 5.173 -11.454 30.438 1.00 43.06 99 GLU A C 1
ATOM 780 O O . GLU A 1 99 ? 4.612 -11.043 29.422 1.00 43.06 99 GLU A O 1
ATOM 785 N N . LYS A 1 100 ? 4.652 -12.457 31.157 1.00 48.69 100 LYS A N 1
ATOM 786 C CA . LYS A 1 100 ? 3.402 -13.142 30.808 1.00 48.69 100 LYS A CA 1
ATOM 787 C C . LYS A 1 100 ? 2.165 -12.251 30.977 1.00 48.69 100 LYS A C 1
ATOM 789 O O . LYS A 1 100 ? 1.234 -12.377 30.186 1.00 48.69 100 LYS A O 1
ATOM 794 N N . ASP A 1 101 ? 2.158 -11.368 31.975 1.00 51.28 101 ASP A N 1
ATOM 795 C CA . ASP A 1 101 ? 1.063 -10.418 32.218 1.00 51.28 101 ASP A CA 1
ATOM 796 C C . ASP A 1 101 ? 1.040 -9.317 31.140 1.00 51.28 101 ASP A C 1
ATOM 798 O O . ASP A 1 101 ? -0.010 -9.002 30.584 1.00 51.28 101 ASP A O 1
ATOM 802 N N . GLY A 1 102 ? 2.217 -8.820 30.735 1.00 53.38 102 GLY A N 1
ATOM 803 C CA . GLY A 1 102 ? 2.356 -7.846 29.645 1.00 53.38 102 GLY A CA 1
ATOM 804 C C . GLY A 1 102 ? 1.850 -8.365 28.295 1.00 53.38 102 GLY A C 1
ATOM 805 O O . GLY A 1 102 ? 1.035 -7.708 27.643 1.00 53.38 102 GLY A O 1
ATOM 806 N N . ARG A 1 103 ? 2.254 -9.581 27.897 1.00 61.31 103 ARG A N 1
ATOM 807 C CA . ARG A 1 103 ? 1.777 -10.197 26.643 1.00 61.31 103 ARG A CA 1
ATOM 808 C C . ARG A 1 103 ? 0.268 -10.469 26.653 1.00 61.31 103 ARG A C 1
ATOM 810 O O . ARG A 1 103 ? -0.392 -10.279 25.634 1.00 61.31 103 ARG A O 1
ATOM 817 N N . ASP A 1 104 ? -0.305 -10.859 27.793 1.00 66.06 104 ASP A N 1
ATOM 818 C CA . ASP A 1 104 ? -1.757 -11.059 27.925 1.00 66.06 104 ASP A CA 1
ATOM 819 C C . ASP A 1 104 ? -2.539 -9.743 27.745 1.00 66.06 104 ASP A C 1
ATOM 821 O O . ASP A 1 104 ? -3.583 -9.711 27.085 1.00 66.06 104 ASP A O 1
ATOM 825 N N . ILE A 1 105 ? -2.014 -8.624 28.257 1.00 62.34 105 ILE A N 1
ATOM 826 C CA . ILE A 1 105 ? -2.604 -7.290 28.060 1.00 62.34 105 ILE A CA 1
ATOM 827 C C . ILE A 1 105 ? -2.542 -6.868 26.586 1.00 62.34 105 ILE A C 1
ATOM 829 O O . ILE A 1 105 ? -3.535 -6.355 26.056 1.00 62.34 105 ILE A O 1
ATOM 833 N N . ILE A 1 106 ? -1.419 -7.111 25.906 1.00 67.06 106 ILE A N 1
ATOM 834 C CA . ILE A 1 106 ? -1.269 -6.814 24.474 1.00 67.06 106 ILE A CA 1
ATOM 835 C C . ILE A 1 106 ? -2.270 -7.636 23.662 1.00 67.06 106 ILE A C 1
ATOM 837 O O . ILE A 1 106 ? -3.050 -7.073 22.892 1.00 67.06 106 ILE A O 1
ATOM 841 N N . GLN A 1 107 ? -2.355 -8.944 23.908 1.00 72.00 107 GLN A N 1
ATOM 842 C CA . GLN A 1 107 ? -3.287 -9.818 23.200 1.00 72.00 107 GLN A CA 1
ATOM 843 C C . GLN A 1 107 ? -4.751 -9.402 23.410 1.00 72.00 107 GLN A C 1
ATOM 845 O O . GLN A 1 107 ? -5.553 -9.394 22.468 1.00 72.00 107 GLN A O 1
ATOM 850 N N . LYS A 1 108 ? -5.122 -9.012 24.638 1.00 68.69 108 LYS A N 1
ATOM 851 C CA . LYS A 1 108 ? -6.445 -8.442 24.929 1.00 68.69 108 LYS A CA 1
ATOM 852 C C . LYS A 1 108 ? -6.666 -7.140 24.167 1.00 68.69 108 LYS A C 1
ATOM 854 O O . LYS A 1 108 ? -7.759 -6.942 23.639 1.00 68.69 108 LYS A O 1
ATOM 859 N N . SER A 1 109 ? -5.664 -6.271 24.088 1.00 68.69 109 SER A N 1
ATOM 860 C CA . SER A 1 109 ? -5.743 -4.999 23.360 1.00 68.69 109 SER A CA 1
ATOM 861 C C . SER A 1 109 ? -5.959 -5.229 21.865 1.00 68.69 109 SER A C 1
ATOM 863 O O . SER A 1 109 ? -6.905 -4.682 21.299 1.00 68.69 109 SER A O 1
ATOM 865 N N . VAL A 1 110 ? -5.191 -6.137 21.255 1.00 74.50 110 VAL A N 1
ATOM 866 C CA . VAL A 1 110 ? -5.360 -6.565 19.857 1.00 74.50 110 VAL A CA 1
ATOM 867 C C . VAL A 1 110 ? -6.785 -7.063 19.601 1.00 74.50 110 VAL A C 1
ATOM 869 O O . VAL A 1 110 ? -7.431 -6.634 18.644 1.00 74.50 110 VAL A O 1
ATOM 872 N N . ASN A 1 111 ? -7.332 -7.905 20.481 1.00 76.06 111 ASN A N 1
ATOM 873 C CA . ASN A 1 111 ? -8.696 -8.425 20.334 1.00 76.06 111 ASN A CA 1
ATOM 874 C C . ASN A 1 111 ? -9.770 -7.326 20.400 1.00 76.06 111 ASN A C 1
ATOM 876 O O . ASN A 1 111 ? -10.754 -7.374 19.658 1.00 76.06 111 ASN A O 1
ATOM 880 N N . HIS A 1 112 ? -9.591 -6.319 21.254 1.00 72.06 112 HIS A N 1
ATOM 881 C CA . HIS A 1 112 ? -10.519 -5.190 21.325 1.00 72.06 112 HIS A CA 1
ATOM 882 C C . HIS A 1 112 ? -10.410 -4.277 20.105 1.00 72.06 112 HIS A C 1
ATOM 884 O O . HIS A 1 112 ? -11.432 -3.844 19.579 1.00 72.06 112 HIS A O 1
ATOM 890 N N . VAL A 1 113 ? -9.198 -4.034 19.609 1.00 80.50 113 VAL A N 1
ATOM 891 C CA . VAL A 1 113 ? -8.979 -3.243 18.394 1.00 80.50 113 VAL A CA 1
ATOM 892 C C . VAL A 1 113 ? -9.573 -3.943 17.168 1.00 80.50 113 VAL A C 1
ATOM 894 O O . VAL A 1 113 ? -10.283 -3.308 16.390 1.00 80.50 113 VAL A O 1
ATOM 897 N N . ARG A 1 114 ? -9.410 -5.270 17.050 1.00 80.81 114 ARG A N 1
ATOM 898 C CA . ARG A 1 114 ? -10.116 -6.102 16.054 1.00 80.81 114 ARG A CA 1
ATOM 899 C C . ARG A 1 114 ? -11.621 -5.910 16.118 1.00 80.81 114 ARG A C 1
ATOM 901 O O . ARG A 1 114 ? -12.281 -5.748 15.094 1.00 80.81 114 ARG A O 1
ATOM 908 N N . TYR A 1 115 ? -12.164 -5.920 17.329 1.00 77.25 115 TYR A N 1
ATOM 909 C CA . TYR A 1 115 ? -13.582 -5.689 17.528 1.00 77.25 115 TYR A CA 1
ATOM 910 C C . TYR A 1 115 ? -13.984 -4.271 17.093 1.00 77.25 115 TYR A C 1
ATOM 912 O O . TYR A 1 115 ? -14.989 -4.137 16.401 1.00 77.25 115 TYR A O 1
ATOM 920 N N . PHE A 1 116 ? -13.187 -3.234 17.383 1.00 73.00 116 PHE A N 1
ATOM 921 C CA . PHE A 1 116 ? -13.451 -1.855 16.944 1.00 73.00 116 PHE A CA 1
ATOM 922 C C . PHE A 1 116 ? -13.399 -1.650 15.430 1.00 73.00 116 PHE A C 1
ATOM 924 O O . PHE A 1 116 ? -14.267 -0.957 14.899 1.00 73.00 116 PHE A O 1
ATOM 931 N N . LEU A 1 117 ? -12.492 -2.323 14.718 1.00 83.31 117 LEU A N 1
ATOM 932 C CA . LEU A 1 117 ? -12.484 -2.313 13.250 1.00 83.31 117 LEU A CA 1
ATOM 933 C C . LEU A 1 117 ? -13.797 -2.834 12.641 1.00 83.31 117 LEU A C 1
ATOM 935 O O . LEU A 1 117 ? -14.195 -2.400 11.563 1.00 83.31 117 LEU A O 1
ATOM 939 N N . SER A 1 118 ? -14.499 -3.739 13.332 1.00 82.06 118 SER A N 1
ATOM 940 C CA . SER A 1 118 ? -15.755 -4.319 12.834 1.00 82.06 118 SER A CA 1
ATOM 941 C C . SER A 1 118 ? -16.975 -3.390 12.944 1.00 82.06 118 SER A C 1
ATOM 943 O O . SER A 1 118 ? -18.015 -3.669 12.343 1.00 82.06 118 SER A O 1
ATOM 945 N N . PHE A 1 119 ? -16.879 -2.278 13.683 1.00 79.12 119 PHE A N 1
ATOM 946 C CA . PHE A 1 119 ? -17.997 -1.338 13.841 1.00 79.12 119 PHE A CA 1
ATOM 947 C C . PHE A 1 119 ? -18.282 -0.594 12.543 1.00 79.12 119 PHE A C 1
ATOM 949 O O . PHE A 1 119 ? -17.393 -0.408 11.734 1.00 79.12 119 PHE A O 1
ATOM 956 N N . GLN A 1 120 ? -19.512 -0.128 12.331 1.00 79.31 120 GLN A N 1
ATOM 957 C CA . GLN A 1 120 ? -19.851 0.715 11.170 1.00 79.31 120 GLN A CA 1
ATOM 958 C C . GLN A 1 120 ? -19.545 2.205 11.390 1.00 79.31 120 GLN A C 1
ATOM 960 O O . GLN A 1 120 ? -19.640 2.986 10.454 1.00 79.31 120 GLN A O 1
ATOM 965 N N . ASP A 1 121 ? -19.211 2.603 12.621 1.00 78.94 121 ASP A N 1
ATOM 966 C CA . ASP A 1 121 ? -18.905 3.990 12.977 1.00 78.94 121 ASP A CA 1
ATOM 967 C C . ASP A 1 121 ? -17.497 4.363 12.456 1.00 78.94 121 ASP A C 1
ATOM 969 O O . ASP A 1 121 ? -16.515 3.763 12.915 1.00 78.94 121 ASP A O 1
ATOM 973 N N . PRO A 1 122 ? -17.379 5.321 11.513 1.00 79.06 122 PRO A N 1
ATOM 974 C CA . PRO A 1 122 ? -16.097 5.708 10.926 1.00 79.06 122 PRO A CA 1
ATOM 975 C C . PRO A 1 122 ? -15.087 6.208 11.958 1.00 79.06 122 PRO A C 1
ATOM 977 O O . PRO A 1 122 ? -13.902 5.898 11.855 1.00 79.06 122 PRO A O 1
ATOM 980 N N . ASP A 1 123 ? -15.543 6.910 12.998 1.00 78.94 123 ASP A N 1
ATOM 981 C CA . ASP A 1 123 ? -14.643 7.450 14.012 1.00 78.94 123 ASP A CA 1
ATOM 982 C C . ASP A 1 123 ? -14.041 6.335 14.876 1.00 78.94 123 ASP A C 1
ATOM 984 O O . ASP A 1 123 ? -12.881 6.404 15.287 1.00 78.94 123 ASP A O 1
ATOM 988 N N . LEU A 1 124 ? -14.829 5.289 15.161 1.00 77.88 124 LEU A N 1
ATOM 989 C CA . LEU A 1 124 ? -14.342 4.119 15.895 1.00 77.88 124 LEU A CA 1
ATOM 990 C C . LEU A 1 124 ? -13.353 3.308 15.061 1.00 77.88 124 LEU A C 1
ATOM 992 O O . LEU A 1 124 ? -12.361 2.832 15.611 1.00 77.88 124 LEU A O 1
ATOM 996 N N . ARG A 1 125 ? -13.588 3.177 13.750 1.00 84.25 125 ARG A N 1
ATOM 997 C CA . ARG A 1 125 ? -12.618 2.545 12.845 1.00 84.25 125 ARG A CA 1
ATOM 998 C C . ARG A 1 125 ? -11.326 3.339 12.772 1.00 84.25 125 ARG A C 1
ATOM 1000 O O . ARG A 1 125 ? -10.261 2.740 12.836 1.00 84.25 125 ARG A O 1
ATOM 1007 N N . TYR A 1 126 ? -11.414 4.663 12.686 1.00 84.00 126 TYR A N 1
ATOM 1008 C CA . TYR A 1 126 ? -10.234 5.519 12.599 1.00 84.00 126 TYR A CA 1
ATOM 1009 C C . TYR A 1 126 ? -9.360 5.363 13.842 1.00 84.00 126 TYR A C 1
ATOM 1011 O O . TYR A 1 126 ? -8.160 5.117 13.743 1.00 84.00 126 TYR A O 1
ATOM 1019 N N . LEU A 1 127 ? -9.989 5.407 15.017 1.00 78.69 127 LEU A N 1
ATOM 1020 C CA . LEU A 1 127 ? -9.317 5.155 16.284 1.00 78.69 127 LEU A CA 1
ATOM 1021 C C . LEU A 1 127 ? -8.730 3.745 16.363 1.00 78.69 127 LEU A C 1
ATOM 1023 O O . LEU A 1 127 ? -7.623 3.562 16.868 1.00 78.69 127 LEU A O 1
ATOM 1027 N N . ALA A 1 128 ? -9.465 2.738 15.890 1.00 81.88 128 ALA A N 1
ATOM 1028 C CA . ALA A 1 128 ? -8.949 1.382 15.841 1.00 81.88 128 ALA A CA 1
ATOM 1029 C C . ALA A 1 128 ? -7.673 1.340 14.996 1.00 81.88 128 ALA A C 1
ATOM 1031 O O . ALA A 1 128 ? -6.657 0.887 15.498 1.00 81.88 128 ALA A O 1
ATOM 1032 N N . LEU A 1 129 ? -7.678 1.904 13.786 1.00 87.38 129 LEU A N 1
ATOM 1033 C CA . LEU A 1 129 ? -6.497 1.979 12.922 1.00 87.38 129 LEU A CA 1
ATOM 1034 C C . LEU A 1 129 ? -5.325 2.727 13.578 1.00 87.38 129 LEU A C 1
ATOM 1036 O O . LEU A 1 129 ? -4.198 2.247 13.546 1.00 87.38 129 LEU A O 1
ATOM 1040 N N . GLU A 1 130 ? -5.574 3.865 14.229 1.00 82.94 130 GLU A N 1
ATOM 1041 C CA . GLU A 1 130 ? -4.540 4.590 14.981 1.00 82.94 130 GLU A CA 1
ATOM 1042 C C . GLU A 1 130 ? -3.949 3.748 16.117 1.00 82.94 130 GLU A C 1
ATOM 1044 O O . GLU A 1 130 ? -2.736 3.712 16.306 1.00 82.94 130 GLU A O 1
ATOM 1049 N N . SER A 1 131 ? -4.800 2.996 16.810 1.00 78.56 131 SER A N 1
ATOM 1050 C CA . SER A 1 131 ? -4.380 2.069 17.858 1.00 78.56 131 SER A CA 1
ATOM 1051 C C . SER A 1 131 ? -3.506 0.935 17.312 1.00 78.56 131 SER A C 1
ATOM 1053 O O . SER A 1 131 ? -2.568 0.508 17.982 1.00 78.56 131 SER A O 1
ATOM 1055 N N . ILE A 1 132 ? -3.790 0.453 16.095 1.00 84.19 132 ILE A N 1
ATOM 1056 C CA . ILE A 1 132 ? -3.024 -0.629 15.460 1.00 84.19 132 ILE A CA 1
ATOM 1057 C C . ILE A 1 132 ? -1.586 -0.215 15.227 1.00 84.19 132 ILE A C 1
ATOM 1059 O O . ILE A 1 132 ? -0.705 -0.997 15.557 1.00 84.19 132 ILE A O 1
ATOM 1063 N N . GLN A 1 133 ? -1.335 0.993 14.719 1.00 80.31 133 GLN A N 1
ATOM 1064 C CA . GLN A 1 133 ? 0.035 1.442 14.439 1.00 80.31 133 GLN A CA 1
ATOM 1065 C C . GLN A 1 133 ? 0.936 1.326 15.660 1.00 80.31 133 GLN A C 1
ATOM 1067 O O . GLN A 1 133 ? 2.044 0.805 15.587 1.00 80.31 133 GLN A O 1
ATOM 1072 N N . HIS A 1 134 ? 0.429 1.761 16.809 1.00 75.31 134 HIS A N 1
ATOM 1073 C CA . HIS A 1 134 ? 1.182 1.647 18.042 1.00 75.31 134 HIS A CA 1
ATOM 1074 C C . HIS A 1 134 ? 1.343 0.193 18.489 1.00 75.31 134 HIS A C 1
ATOM 1076 O O . HIS A 1 134 ? 2.422 -0.173 18.934 1.00 75.31 134 HIS A O 1
ATOM 1082 N N . LEU A 1 135 ? 0.309 -0.645 18.355 1.00 75.00 135 LEU A N 1
ATOM 1083 C CA . LEU A 1 135 ? 0.411 -2.070 18.689 1.00 75.00 135 LEU A CA 1
ATOM 1084 C C . LEU A 1 135 ? 1.402 -2.817 17.784 1.00 75.00 135 LEU A C 1
ATOM 1086 O O . LEU A 1 135 ? 2.073 -3.719 18.275 1.00 75.00 135 LEU A O 1
ATOM 1090 N N . CYS A 1 136 ? 1.543 -2.424 16.515 1.00 79.25 136 CYS A N 1
ATOM 1091 C CA . CYS A 1 136 ? 2.521 -3.013 15.593 1.00 79.25 136 CYS A CA 1
ATOM 1092 C C . CYS A 1 136 ? 3.955 -2.797 16.074 1.00 79.25 136 CYS A C 1
ATOM 1094 O O . CYS A 1 136 ? 4.767 -3.711 16.009 1.00 79.25 136 CYS A O 1
ATOM 1096 N N . ALA A 1 137 ? 4.250 -1.622 16.636 1.00 73.25 137 ALA A N 1
ATOM 1097 C CA . ALA A 1 137 ? 5.564 -1.331 17.203 1.00 73.25 137 ALA A CA 1
ATOM 1098 C C . ALA A 1 137 ? 5.885 -2.147 18.473 1.00 73.25 137 ALA A C 1
ATOM 1100 O O . ALA A 1 137 ? 7.050 -2.236 18.858 1.00 73.25 137 ALA A O 1
ATOM 1101 N N . LEU A 1 138 ? 4.871 -2.709 19.141 1.00 68.69 138 LEU A N 1
ATOM 1102 C CA . LEU A 1 138 ? 5.024 -3.456 20.396 1.00 68.69 138 LEU A CA 1
ATOM 1103 C C . LEU A 1 138 ? 5.034 -4.963 20.187 1.00 68.69 138 LEU A C 1
ATOM 1105 O O . LEU A 1 138 ? 5.815 -5.667 20.816 1.00 68.69 138 LEU A O 1
ATOM 1109 N N . ASP A 1 139 ? 4.138 -5.454 19.337 1.00 72.06 139 ASP A N 1
ATOM 1110 C CA . ASP A 1 139 ? 3.969 -6.877 19.075 1.00 72.06 139 ASP A CA 1
ATOM 1111 C C . ASP A 1 139 ? 3.599 -7.104 17.600 1.00 72.06 139 ASP A C 1
ATOM 1113 O O . ASP A 1 139 ? 2.412 -7.213 17.250 1.00 72.06 139 ASP A O 1
ATOM 1117 N N . PRO A 1 140 ? 4.615 -7.152 16.719 1.00 75.06 140 PRO A N 1
ATOM 1118 C CA . PRO A 1 140 ? 4.432 -7.444 15.300 1.00 75.06 140 PRO A CA 1
ATOM 1119 C C . PRO A 1 140 ? 3.780 -8.811 15.056 1.00 75.06 140 PRO A C 1
ATOM 1121 O O . PRO A 1 140 ? 3.017 -8.964 14.103 1.00 75.06 140 PRO A O 1
ATOM 1124 N N . ASP A 1 141 ? 4.009 -9.790 15.937 1.00 76.12 141 ASP A N 1
ATOM 1125 C CA . ASP A 1 141 ? 3.510 -11.156 15.762 1.00 76.12 141 ASP A CA 1
ATOM 1126 C C . ASP A 1 141 ? 1.987 -11.231 15.915 1.00 76.12 141 ASP A C 1
ATOM 1128 O O . ASP A 1 141 ? 1.287 -11.807 15.081 1.00 76.12 141 ASP A O 1
ATOM 1132 N N . SER A 1 142 ? 1.441 -10.598 16.956 1.00 71.12 142 SER A N 1
ATOM 1133 C CA . SER A 1 142 ? -0.013 -10.581 17.187 1.00 71.12 142 SER A CA 1
ATOM 1134 C C . SER A 1 142 ? -0.774 -9.639 16.247 1.00 71.12 142 SER A C 1
ATOM 1136 O O . SER A 1 142 ? -2.013 -9.671 16.196 1.00 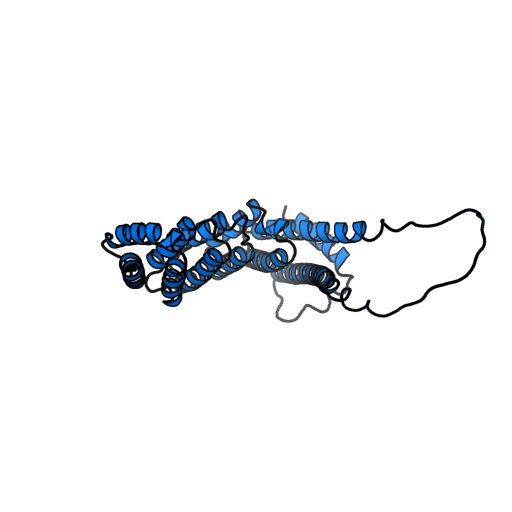71.12 142 SER A O 1
ATOM 1138 N N . THR A 1 143 ? -0.058 -8.767 15.535 1.00 74.50 143 THR A N 1
ATOM 1139 C CA . THR A 1 143 ? -0.635 -7.759 14.644 1.00 74.50 143 THR A CA 1
ATOM 1140 C C . THR A 1 143 ? -0.337 -8.064 13.177 1.00 74.50 143 THR A C 1
ATOM 1142 O O . THR A 1 143 ? -1.211 -8.598 12.494 1.00 74.50 143 THR A O 1
ATOM 1145 N N . GLY A 1 144 ? 0.867 -7.744 12.706 1.00 71.44 144 GLY A N 1
ATOM 1146 C CA . GLY A 1 144 ? 1.325 -7.917 11.327 1.00 71.44 144 GLY A CA 1
ATOM 1147 C C . GLY A 1 144 ? 1.316 -9.368 10.849 1.00 71.44 144 GLY A C 1
ATOM 1148 O O . GLY A 1 144 ? 0.901 -9.632 9.723 1.00 71.44 144 GLY A O 1
ATOM 1149 N N . ASN A 1 145 ? 1.681 -10.324 11.705 1.00 78.25 145 ASN A N 1
ATOM 1150 C CA . ASN A 1 145 ? 1.753 -11.735 11.303 1.00 78.25 145 ASN A CA 1
ATOM 1151 C C . ASN A 1 145 ? 0.402 -12.478 11.416 1.00 78.25 145 ASN A C 1
ATOM 1153 O O . ASN A 1 145 ? 0.262 -13.605 10.933 1.00 78.25 145 ASN A O 1
ATOM 1157 N N . ASP A 1 146 ? -0.641 -11.857 11.986 1.00 83.81 146 ASP A N 1
ATOM 1158 C CA . ASP A 1 146 ? -1.996 -12.416 11.953 1.00 83.81 146 ASP A CA 1
ATOM 1159 C C . ASP A 1 146 ? -2.729 -11.998 10.671 1.00 83.81 146 ASP A C 1
ATOM 1161 O O . ASP A 1 146 ? -3.352 -10.935 10.590 1.00 83.81 146 ASP A O 1
ATOM 1165 N N . SER A 1 147 ? -2.727 -12.898 9.685 1.00 82.88 147 SER A N 1
ATOM 1166 C CA . SER A 1 147 ? -3.403 -12.718 8.389 1.00 82.88 147 SER A CA 1
ATOM 1167 C C . SER A 1 147 ? -4.861 -12.253 8.486 1.00 82.88 147 SER A C 1
ATOM 1169 O O . SER A 1 147 ? -5.316 -11.476 7.647 1.00 82.88 147 SER A O 1
ATOM 1171 N N . LYS A 1 148 ? -5.624 -12.668 9.511 1.00 84.25 148 LYS A N 1
ATOM 1172 C CA . LYS A 1 148 ? -7.022 -12.227 9.670 1.00 84.25 148 LYS A CA 1
ATOM 1173 C C . LYS A 1 148 ? -7.106 -10.769 10.083 1.00 84.25 148 LYS A C 1
ATOM 1175 O O . LYS A 1 148 ? -8.097 -10.106 9.775 1.00 84.25 148 LYS A O 1
ATOM 1180 N N . PHE A 1 149 ? -6.113 -10.294 10.828 1.00 84.12 149 PHE A N 1
ATOM 1181 C CA . PHE A 1 149 ? -6.047 -8.906 11.240 1.00 84.12 149 PHE A CA 1
ATOM 1182 C C . PHE A 1 149 ? -5.622 -8.006 10.091 1.00 84.12 149 PHE A C 1
ATOM 1184 O O . PHE A 1 149 ? -6.302 -7.011 9.847 1.00 84.12 149 PHE A O 1
ATOM 1191 N N . VAL A 1 150 ? -4.601 -8.416 9.333 1.00 89.38 150 VAL A N 1
ATOM 1192 C CA . VAL A 1 150 ? -4.198 -7.754 8.083 1.00 89.38 150 VAL A CA 1
ATOM 1193 C C . VAL A 1 150 ? -5.404 -7.647 7.142 1.00 89.38 150 VAL A C 1
ATOM 1195 O O . VAL A 1 150 ? -5.793 -6.544 6.770 1.00 89.38 150 VAL A O 1
ATOM 1198 N N . ALA A 1 151 ? -6.122 -8.751 6.904 1.00 90.19 151 ALA A N 1
ATOM 1199 C CA . ALA A 1 151 ? -7.332 -8.766 6.078 1.00 90.19 151 ALA A CA 1
ATOM 1200 C C . ALA A 1 151 ? -8.476 -7.871 6.601 1.00 90.19 151 ALA A C 1
ATOM 1202 O O . ALA A 1 151 ? -9.351 -7.448 5.841 1.00 90.19 151 ALA A O 1
ATOM 1203 N N . ALA A 1 152 ? -8.532 -7.586 7.906 1.00 89.19 152 ALA A N 1
ATOM 1204 C CA . ALA A 1 152 ? -9.502 -6.638 8.454 1.00 89.19 152 ALA A CA 1
ATOM 1205 C C . ALA A 1 152 ? -9.114 -5.182 8.144 1.00 89.19 152 ALA A C 1
ATOM 1207 O O . ALA A 1 152 ? -9.999 -4.363 7.884 1.00 89.19 152 ALA A O 1
ATOM 1208 N N . VAL A 1 153 ? -7.816 -4.870 8.143 1.00 93.00 153 VAL A N 1
ATOM 1209 C CA . VAL A 1 153 ? -7.291 -3.557 7.748 1.00 93.00 153 VAL A CA 1
ATOM 1210 C C . VAL A 1 153 ? -7.422 -3.358 6.237 1.00 93.00 153 VAL A C 1
ATOM 1212 O O . VAL A 1 153 ? -7.933 -2.318 5.827 1.00 93.00 153 VAL A O 1
ATOM 1215 N N . GLU A 1 154 ? -7.083 -4.366 5.424 1.00 93.25 154 GLU A N 1
ATOM 1216 C CA . GLU A 1 154 ? -7.223 -4.354 3.955 1.00 93.25 154 GLU A CA 1
ATOM 1217 C C . GLU A 1 154 ? -8.644 -3.967 3.520 1.00 93.25 154 GLU A C 1
ATOM 1219 O O . GLU A 1 154 ? -8.830 -3.089 2.685 1.00 93.25 154 GLU A O 1
ATOM 1224 N N . LYS A 1 155 ? -9.684 -4.505 4.173 1.00 92.62 155 LYS A N 1
ATOM 1225 C CA . LYS A 1 155 ? -11.086 -4.123 3.896 1.00 92.62 155 LYS A CA 1
ATOM 1226 C C . LYS A 1 155 ? -11.371 -2.631 4.066 1.00 92.62 155 LYS A C 1
ATOM 1228 O O . LYS A 1 155 ? -12.339 -2.125 3.500 1.00 92.62 155 LYS A O 1
ATOM 1233 N N . THR A 1 156 ? -10.573 -1.928 4.866 1.00 93.44 156 THR A N 1
ATOM 1234 C CA . THR A 1 156 ? -10.732 -0.489 5.096 1.00 93.44 156 THR A CA 1
ATOM 1235 C C . THR A 1 156 ? -10.164 0.350 3.946 1.00 93.44 156 THR A C 1
ATOM 1237 O O . THR A 1 156 ? -10.542 1.514 3.820 1.00 93.44 156 THR A O 1
ATOM 1240 N N . LEU A 1 157 ? -9.361 -0.238 3.047 1.00 94.25 157 LEU A N 1
ATOM 1241 C CA . LEU A 1 157 ? -8.904 0.411 1.810 1.00 94.25 157 LEU A CA 1
ATOM 1242 C C . LEU A 1 157 ? -10.061 0.771 0.869 1.00 94.25 157 LEU A C 1
ATOM 1244 O O . LEU A 1 157 ? -9.972 1.757 0.153 1.00 94.25 157 LEU A O 1
ATOM 1248 N N . HIS A 1 158 ? -11.187 0.058 0.929 1.00 92.94 158 HIS A N 1
ATOM 1249 C CA . HIS A 1 158 ? -12.370 0.346 0.103 1.00 92.94 158 HIS A CA 1
ATOM 1250 C C . HIS A 1 158 ? -13.455 1.130 0.866 1.00 92.94 158 HIS A C 1
ATOM 1252 O O . HIS A 1 158 ? -14.635 1.101 0.512 1.00 92.94 158 HIS A O 1
ATOM 1258 N N . HIS A 1 159 ? -13.094 1.812 1.959 1.00 93.75 159 HIS A N 1
ATOM 1259 C CA . HIS A 1 159 ? -14.047 2.612 2.727 1.00 93.75 159 HIS A CA 1
ATOM 1260 C C . HIS A 1 159 ? -14.444 3.899 1.974 1.00 93.75 159 HIS A C 1
ATOM 1262 O O . HIS A 1 159 ? -13.574 4.559 1.412 1.00 93.75 159 HIS A O 1
ATOM 1268 N N . PRO A 1 160 ? -15.715 4.353 2.019 1.00 90.44 160 PRO A N 1
ATOM 1269 C CA . PRO A 1 160 ? -16.137 5.592 1.346 1.00 90.44 160 PRO A CA 1
ATOM 1270 C C . PRO A 1 160 ? -15.456 6.871 1.869 1.00 90.44 160 PRO A C 1
ATOM 1272 O O . PRO A 1 160 ? -15.504 7.908 1.217 1.00 90.44 160 PRO A O 1
ATOM 1275 N N . ASP A 1 161 ? -14.831 6.817 3.046 1.00 90.75 161 ASP A N 1
ATOM 1276 C CA . ASP A 1 161 ? -14.096 7.940 3.642 1.00 90.75 161 ASP A CA 1
ATOM 1277 C C . ASP A 1 161 ? -12.609 7.853 3.282 1.00 90.75 161 ASP A C 1
ATOM 1279 O O . ASP A 1 161 ? -11.910 6.928 3.703 1.00 90.75 161 ASP A O 1
ATOM 1283 N N . LEU A 1 162 ? -12.126 8.846 2.533 1.00 90.19 162 LEU A N 1
ATOM 1284 C CA . LEU A 1 1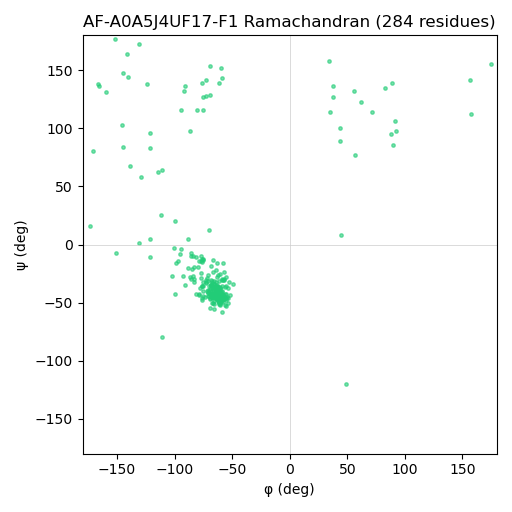62 ? -10.729 8.986 2.122 1.00 90.19 162 LEU A CA 1
ATOM 1285 C C . LEU A 1 162 ? -9.752 8.974 3.311 1.00 90.19 162 LEU A C 1
ATOM 1287 O O . LEU A 1 162 ? -8.663 8.414 3.206 1.00 90.19 162 LEU A O 1
ATOM 1291 N N . SER A 1 163 ? -10.142 9.550 4.451 1.00 90.81 163 SER A N 1
ATOM 1292 C CA . SER A 1 163 ? -9.298 9.639 5.650 1.00 90.81 163 SER A CA 1
ATOM 1293 C C . SER A 1 163 ? -9.039 8.258 6.248 1.00 90.81 163 SER A C 1
ATOM 1295 O O . SER A 1 163 ? -7.923 7.957 6.666 1.00 90.81 163 SER A O 1
ATOM 1297 N N . LEU A 1 164 ? -10.058 7.392 6.241 1.00 92.00 164 LEU A N 1
ATOM 1298 C CA . LEU A 1 164 ? -9.933 6.001 6.676 1.00 92.00 164 LEU A CA 1
ATOM 1299 C C . LEU A 1 164 ? -9.092 5.175 5.706 1.00 92.00 164 LEU A C 1
ATOM 1301 O O . LEU A 1 164 ? -8.278 4.374 6.159 1.00 92.00 164 LEU A O 1
ATOM 1305 N N . ARG A 1 165 ? -9.244 5.402 4.396 1.00 94.56 165 ARG A N 1
ATOM 1306 C CA . ARG A 1 165 ? -8.424 4.733 3.375 1.00 94.56 165 ARG A CA 1
ATOM 1307 C C . ARG A 1 165 ? -6.944 5.076 3.535 1.00 94.56 165 ARG A C 1
ATOM 1309 O O . ARG A 1 165 ? -6.126 4.169 3.635 1.00 94.56 165 ARG A O 1
ATOM 1316 N N . ARG A 1 166 ? -6.604 6.365 3.668 1.00 93.44 166 ARG A N 1
ATOM 1317 C CA . ARG A 1 166 ? -5.225 6.815 3.953 1.00 93.44 166 ARG A CA 1
ATOM 1318 C C . ARG A 1 166 ? -4.675 6.180 5.223 1.00 93.44 166 ARG A C 1
ATOM 1320 O O . ARG A 1 166 ? -3.581 5.623 5.224 1.00 93.44 166 ARG A O 1
ATOM 1327 N N . ARG A 1 167 ? -5.479 6.176 6.288 1.00 93.19 167 ARG A N 1
ATOM 1328 C CA . ARG A 1 167 ? -5.064 5.584 7.557 1.00 93.19 167 ARG A CA 1
ATOM 1329 C C . ARG A 1 167 ? -4.825 4.077 7.452 1.00 93.19 167 ARG A C 1
ATOM 1331 O O . ARG A 1 167 ? -3.891 3.573 8.065 1.00 93.19 167 ARG A O 1
ATOM 1338 N N . ALA A 1 168 ? -5.628 3.359 6.670 1.00 94.88 168 ALA A N 1
ATOM 1339 C CA . ALA A 1 168 ? -5.418 1.938 6.410 1.00 94.88 168 ALA A CA 1
ATOM 1340 C C . ALA A 1 168 ? -4.106 1.685 5.650 1.00 94.88 168 ALA A C 1
ATOM 1342 O O . ALA A 1 168 ? -3.370 0.776 6.020 1.00 94.88 168 ALA A O 1
ATOM 1343 N N . VAL A 1 169 ? -3.765 2.529 4.668 1.00 95.50 169 VAL A N 1
ATOM 1344 C CA . VAL A 1 169 ? -2.469 2.468 3.969 1.00 95.50 169 VAL A CA 1
ATOM 1345 C C . VAL A 1 169 ? -1.302 2.685 4.937 1.00 95.50 169 VAL A C 1
AT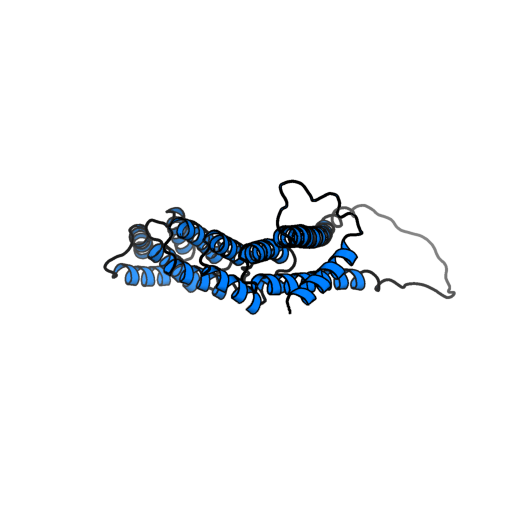OM 1347 O O . VAL A 1 169 ? -0.332 1.933 4.892 1.00 95.50 169 VAL A O 1
ATOM 1350 N N . ASP A 1 170 ? -1.377 3.678 5.834 1.00 94.25 170 ASP A N 1
ATOM 1351 C CA . ASP A 1 170 ? -0.353 3.860 6.876 1.00 94.25 170 ASP A CA 1
ATOM 1352 C C . ASP A 1 170 ? -0.208 2.616 7.764 1.00 94.25 170 ASP A C 1
ATOM 1354 O O . ASP A 1 170 ? 0.899 2.197 8.080 1.00 94.25 170 ASP A O 1
ATOM 1358 N N . VAL A 1 171 ? -1.327 2.037 8.205 1.00 93.00 171 VAL A N 1
ATOM 1359 C CA . VAL A 1 171 ? -1.312 0.862 9.083 1.00 93.00 171 VAL A CA 1
ATOM 1360 C C . VAL A 1 171 ? -0.704 -0.348 8.380 1.00 93.00 171 VAL A C 1
ATOM 1362 O O . VAL A 1 171 ? 0.129 -1.021 8.974 1.00 93.00 171 VAL A O 1
ATOM 1365 N N . LEU A 1 172 ? -1.072 -0.614 7.124 1.00 95.12 172 LEU A N 1
ATOM 1366 C CA . LEU A 1 172 ? -0.502 -1.721 6.349 1.00 95.12 172 LEU A CA 1
ATOM 1367 C C . LEU A 1 172 ? 1.003 -1.555 6.132 1.00 95.12 172 LEU A C 1
ATOM 1369 O O . LEU A 1 172 ? 1.737 -2.535 6.196 1.00 95.12 172 LEU A O 1
ATOM 1373 N N . PHE A 1 173 ? 1.466 -0.319 5.934 1.00 94.69 173 PHE A N 1
ATOM 1374 C CA . PHE A 1 173 ? 2.893 -0.023 5.854 1.00 94.69 173 PHE A CA 1
ATOM 1375 C C . PHE A 1 173 ? 3.637 -0.400 7.146 1.00 94.69 173 PHE A C 1
ATOM 1377 O O . PHE A 1 173 ? 4.684 -1.038 7.075 1.00 94.69 173 PHE A O 1
ATOM 1384 N N . GLU A 1 174 ? 3.078 -0.069 8.314 1.00 91.25 174 GLU A N 1
ATOM 1385 C CA . GLU A 1 174 ? 3.661 -0.416 9.623 1.00 91.25 174 GLU A CA 1
ATOM 1386 C C . GLU A 1 174 ? 3.535 -1.910 9.974 1.00 91.25 174 GLU A C 1
ATOM 1388 O O . GLU A 1 174 ? 4.383 -2.456 10.674 1.00 91.25 174 GLU A O 1
ATOM 1393 N N . MET A 1 175 ? 2.488 -2.589 9.494 1.00 91.19 175 MET A N 1
ATOM 1394 C CA . MET A 1 175 ? 2.268 -4.030 9.701 1.00 91.19 175 MET A CA 1
ATOM 1395 C C . MET A 1 175 ? 3.170 -4.917 8.833 1.00 91.19 175 MET A C 1
ATOM 1397 O O . MET A 1 175 ? 3.217 -6.130 9.051 1.00 91.19 175 MET A O 1
ATOM 1401 N N . CYS A 1 176 ? 3.838 -4.337 7.835 1.00 93.62 176 CYS A N 1
ATOM 1402 C CA . CYS A 1 176 ? 4.636 -5.077 6.871 1.00 93.62 176 CYS A CA 1
ATOM 1403 C C . CYS A 1 176 ? 5.936 -5.608 7.490 1.00 93.62 176 CYS A C 1
ATOM 1405 O O . CYS A 1 176 ? 6.722 -4.870 8.088 1.00 93.62 176 CYS A O 1
ATOM 1407 N N . SER A 1 177 ? 6.152 -6.906 7.319 1.00 91.62 177 SER A N 1
ATOM 1408 C CA . SER A 1 177 ? 7.294 -7.689 7.769 1.00 91.62 177 SER A CA 1
ATOM 1409 C C . 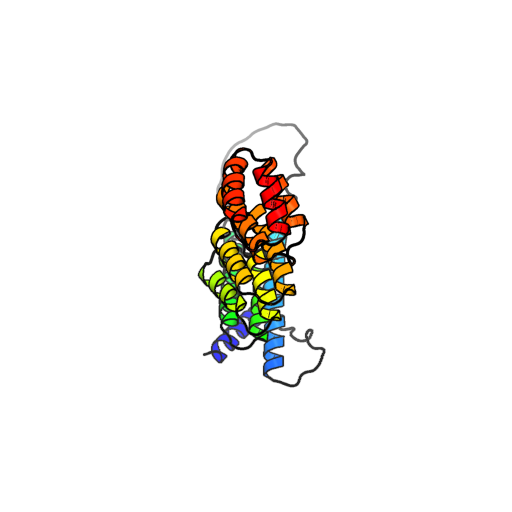SER A 1 177 ? 7.822 -8.538 6.608 1.00 91.62 177 SER A C 1
ATOM 1411 O O . SER A 1 177 ? 7.215 -8.614 5.542 1.00 91.62 177 SER A O 1
ATOM 1413 N N . GLU A 1 178 ? 8.963 -9.196 6.805 1.00 91.38 178 GLU A N 1
ATOM 1414 C CA . GLU A 1 178 ? 9.535 -10.107 5.804 1.00 91.38 178 GLU A CA 1
ATOM 1415 C C . GLU A 1 178 ? 8.602 -11.294 5.497 1.00 91.38 178 GLU A C 1
ATOM 1417 O O . GLU A 1 178 ? 8.534 -11.744 4.358 1.00 91.38 178 GLU A O 1
ATOM 1422 N N . ASP A 1 179 ? 7.818 -11.744 6.483 1.00 89.88 179 ASP A N 1
ATOM 1423 C CA . ASP A 1 179 ? 6.928 -12.903 6.353 1.00 89.88 179 ASP A CA 1
ATOM 1424 C C . ASP A 1 179 ? 5.635 -12.603 5.577 1.00 89.88 179 ASP A C 1
ATOM 1426 O O . ASP A 1 179 ? 5.001 -13.516 5.046 1.00 89.88 179 ASP A O 1
ATOM 1430 N N . ASN A 1 180 ? 5.203 -11.338 5.539 1.00 92.25 180 ASN A N 1
ATOM 1431 C CA . ASN A 1 180 ? 3.922 -10.933 4.950 1.00 92.25 180 ASN A CA 1
ATOM 1432 C C . ASN A 1 180 ? 4.063 -9.912 3.804 1.00 92.25 180 ASN A C 1
ATOM 1434 O O . ASN A 1 180 ? 3.044 -9.447 3.280 1.00 92.25 180 ASN A O 1
ATOM 1438 N N . SER A 1 181 ? 5.293 -9.572 3.402 1.00 94.75 181 SER A N 1
ATOM 1439 C CA . SER A 1 181 ? 5.554 -8.515 2.421 1.00 94.75 181 SER A CA 1
ATOM 1440 C C . SER A 1 181 ? 4.897 -8.796 1.076 1.00 94.75 181 SER A C 1
ATOM 1442 O O . SER A 1 181 ? 4.275 -7.898 0.514 1.00 94.75 181 SER A O 1
ATOM 1444 N N . GLU A 1 182 ? 4.953 -10.042 0.598 1.00 94.25 182 GLU A N 1
ATOM 1445 C CA . GLU A 1 182 ? 4.320 -10.458 -0.657 1.00 94.25 182 GLU A CA 1
ATOM 1446 C C . GLU A 1 182 ? 2.814 -10.159 -0.653 1.00 94.25 182 GLU A C 1
ATOM 1448 O O . GLU A 1 182 ? 2.289 -9.574 -1.603 1.00 94.25 182 GLU A O 1
ATOM 1453 N N . GLN A 1 183 ? 2.132 -10.504 0.446 1.00 93.81 183 GLN A N 1
ATOM 1454 C CA . GLN A 1 183 ? 0.699 -10.272 0.611 1.00 93.81 183 GLN A CA 1
ATOM 1455 C C . GLN A 1 183 ? 0.395 -8.773 0.665 1.00 93.81 183 GLN A C 1
ATOM 1457 O O . GLN A 1 183 ? -0.424 -8.287 -0.114 1.00 93.81 183 GLN A O 1
ATOM 1462 N N . ILE A 1 184 ? 1.034 -8.038 1.580 1.00 95.50 184 ILE A N 1
ATOM 1463 C CA . ILE A 1 184 ? 0.701 -6.630 1.826 1.00 95.50 184 ILE A CA 1
ATOM 1464 C C . ILE A 1 184 ? 1.042 -5.771 0.610 1.00 95.50 184 ILE A C 1
ATOM 1466 O O . ILE A 1 184 ? 0.221 -4.958 0.186 1.00 95.50 184 ILE A O 1
ATOM 1470 N N . VAL A 1 185 ? 2.222 -5.958 0.015 1.00 96.62 185 VAL A N 1
ATOM 1471 C CA . VAL A 1 185 ? 2.615 -5.217 -1.188 1.00 96.62 185 VAL A CA 1
ATOM 1472 C C . VAL A 1 185 ? 1.688 -5.555 -2.349 1.00 96.62 185 VAL A C 1
ATOM 1474 O O . VAL A 1 185 ? 1.225 -4.630 -3.012 1.00 96.62 185 VAL A O 1
ATOM 1477 N N . GLY A 1 186 ? 1.346 -6.832 -2.556 1.00 95.00 186 GLY A N 1
ATOM 1478 C CA . GLY A 1 186 ? 0.392 -7.240 -3.589 1.00 95.00 186 GLY A CA 1
ATOM 1479 C C . GLY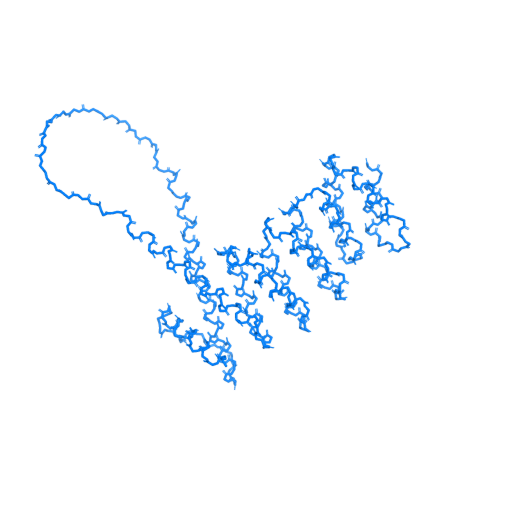 A 1 186 ? -0.956 -6.526 -3.458 1.00 95.00 186 GLY A C 1
ATOM 1480 O O . GLY A 1 186 ? -1.427 -5.923 -4.418 1.00 95.00 186 GLY A O 1
ATOM 1481 N N . GLN A 1 187 ? -1.521 -6.490 -2.248 1.00 95.06 187 GLN A N 1
ATOM 1482 C CA . GLN A 1 187 ? -2.786 -5.795 -1.980 1.00 95.06 187 GLN A CA 1
ATOM 1483 C C . GLN A 1 187 ? -2.691 -4.279 -2.192 1.00 95.06 187 GLN A C 1
ATOM 1485 O O . GLN A 1 187 ? -3.617 -3.668 -2.720 1.00 95.06 187 GLN A O 1
ATOM 1490 N N . LEU A 1 188 ? -1.575 -3.652 -1.807 1.00 96.44 188 LEU A N 1
ATOM 1491 C CA . LEU A 1 188 ? -1.368 -2.220 -2.038 1.00 96.44 188 LEU A CA 1
ATOM 1492 C C . LEU A 1 188 ? -1.199 -1.893 -3.530 1.00 96.44 188 LEU A C 1
ATOM 1494 O O . LEU A 1 188 ? -1.661 -0.839 -3.964 1.00 96.44 188 LEU A O 1
ATOM 1498 N N . VAL A 1 189 ? -0.569 -2.778 -4.312 1.00 95.38 189 VAL A N 1
ATOM 1499 C CA . VAL A 1 189 ? -0.479 -2.646 -5.776 1.00 95.38 189 VAL A CA 1
ATOM 1500 C C . VAL A 1 189 ? -1.854 -2.797 -6.422 1.00 95.38 189 VAL A C 1
ATOM 1502 O O . VAL A 1 189 ? -2.216 -1.979 -7.262 1.00 95.38 189 VAL A O 1
ATOM 1505 N N . ASP A 1 190 ? -2.646 -3.787 -6.013 1.00 94.56 190 ASP A N 1
ATOM 1506 C CA . ASP A 1 190 ? -4.006 -3.959 -6.532 1.00 94.56 190 ASP A CA 1
ATOM 1507 C C . ASP A 1 190 ? -4.891 -2.751 -6.169 1.00 94.56 190 ASP A C 1
ATOM 1509 O O . ASP A 1 190 ? -5.610 -2.216 -7.011 1.00 94.56 190 ASP A O 1
ATOM 1513 N N . TYR A 1 191 ? -4.763 -2.223 -4.949 1.00 94.94 191 TYR A N 1
ATOM 1514 C CA . TYR A 1 191 ? -5.460 -1.001 -4.545 1.00 94.94 191 TYR A CA 1
ATOM 1515 C C . TYR A 1 191 ? -4.988 0.249 -5.314 1.00 94.94 191 TYR A C 1
ATOM 1517 O O . TYR A 1 191 ? -5.787 1.150 -5.571 1.00 94.94 191 TYR A O 1
ATOM 1525 N N . LEU A 1 192 ? -3.715 0.317 -5.725 1.00 93.94 192 LEU A N 1
ATOM 1526 C CA . LEU A 1 192 ? -3.201 1.395 -6.580 1.00 93.94 192 LEU A CA 1
ATOM 1527 C C . LEU A 1 192 ? -3.877 1.401 -7.963 1.00 93.94 192 LEU A C 1
ATOM 1529 O O . LEU A 1 192 ? -4.119 2.486 -8.504 1.00 93.94 192 LEU A O 1
ATOM 1533 N N . ASP A 1 193 ? -4.190 0.222 -8.511 1.00 91.88 193 ASP A N 1
ATOM 1534 C CA . ASP A 1 193 ? -4.911 0.082 -9.784 1.00 91.88 193 ASP A CA 1
ATOM 1535 C C . ASP A 1 193 ? -6.360 0.590 -9.673 1.00 91.88 193 ASP A C 1
ATOM 1537 O O . ASP A 1 193 ? -6.874 1.205 -10.609 1.00 91.88 193 ASP A O 1
ATOM 1541 N N . GLU A 1 194 ? -7.007 0.370 -8.525 1.00 91.69 194 GLU A N 1
ATOM 1542 C CA . GLU A 1 194 ? -8.399 0.770 -8.275 1.00 91.69 194 GLU A CA 1
ATOM 1543 C C . GLU A 1 194 ? -8.567 2.230 -7.842 1.00 91.69 194 GLU A C 1
ATOM 1545 O O . GLU A 1 194 ? -9.617 2.829 -8.080 1.00 91.69 194 GLU A O 1
ATOM 1550 N N . ALA A 1 195 ? -7.571 2.807 -7.168 1.00 89.75 195 ALA A N 1
ATOM 1551 C CA . ALA A 1 195 ? -7.660 4.171 -6.670 1.00 89.75 195 ALA A CA 1
ATOM 1552 C C . ALA A 1 195 ? -7.845 5.160 -7.834 1.00 89.75 195 ALA A C 1
ATOM 1554 O O . ALA A 1 195 ? -7.178 5.067 -8.864 1.00 89.75 195 ALA A O 1
ATOM 1555 N N . GLU A 1 196 ? -8.711 6.158 -7.670 1.00 86.12 196 GLU A N 1
ATOM 1556 C CA . GLU A 1 196 ? -8.887 7.232 -8.661 1.00 86.12 196 GLU A CA 1
ATOM 1557 C C . GLU A 1 196 ? -8.184 8.521 -8.211 1.00 86.12 196 GLU A C 1
ATOM 1559 O O . GLU A 1 196 ? -7.739 9.322 -9.032 1.00 86.12 196 GLU A O 1
ATOM 1564 N N . GLU A 1 197 ? -8.024 8.710 -6.899 1.00 88.00 197 GLU A N 1
ATOM 1565 C CA . GLU A 1 197 ? -7.512 9.940 -6.306 1.00 88.00 197 GLU A CA 1
ATOM 1566 C C . GLU A 1 197 ? -5.978 10.032 -6.366 1.00 88.00 197 GLU A C 1
ATOM 1568 O O . GLU A 1 197 ? -5.263 9.285 -5.692 1.00 88.00 197 GLU A O 1
ATOM 1573 N N . THR A 1 198 ? -5.457 11.018 -7.107 1.00 86.25 198 THR A N 1
ATOM 1574 C CA . THR A 1 198 ? -4.010 11.257 -7.281 1.00 86.25 198 THR A CA 1
ATOM 1575 C C . THR A 1 198 ? -3.255 11.377 -5.957 1.00 86.25 198 THR A C 1
ATOM 1577 O O . THR A 1 198 ? -2.141 10.876 -5.830 1.00 86.25 198 THR A O 1
ATOM 1580 N N . GLU A 1 199 ? -3.851 12.001 -4.939 1.00 84.69 199 GLU A N 1
ATOM 1581 C CA . GLU A 1 199 ? -3.177 12.191 -3.650 1.00 84.69 199 GLU A CA 1
ATOM 1582 C C . GLU A 1 199 ? -2.892 10.864 -2.937 1.00 84.69 199 GLU A C 1
ATOM 1584 O O . GLU A 1 199 ? -1.828 10.717 -2.343 1.00 84.69 199 GLU A O 1
ATOM 1589 N N . ILE A 1 200 ? -3.813 9.893 -3.014 1.00 88.06 200 ILE A N 1
ATOM 1590 C CA . ILE A 1 200 ? -3.584 8.551 -2.461 1.00 88.06 200 ILE A CA 1
ATOM 1591 C C . ILE A 1 200 ? -2.569 7.792 -3.316 1.00 88.06 200 ILE A C 1
ATOM 1593 O O . ILE A 1 200 ? -1.694 7.131 -2.759 1.00 88.06 200 ILE A O 1
ATOM 1597 N N . LYS A 1 201 ? -2.638 7.909 -4.650 1.00 91.00 201 LYS A N 1
ATOM 1598 C CA . LYS A 1 201 ? -1.680 7.245 -5.549 1.00 91.00 201 LYS A CA 1
ATOM 1599 C C . LYS A 1 201 ? -0.240 7.645 -5.254 1.00 91.00 201 LYS A C 1
ATOM 1601 O O . LYS A 1 201 ? 0.612 6.771 -5.135 1.00 91.00 201 LYS A O 1
ATOM 1606 N N . ASN A 1 202 ? 0.022 8.940 -5.084 1.00 89.31 202 ASN A N 1
ATOM 1607 C CA . ASN A 1 202 ? 1.364 9.441 -4.781 1.00 89.31 202 ASN A CA 1
ATOM 1608 C C . ASN A 1 202 ? 1.922 8.812 -3.497 1.00 89.31 202 ASN A C 1
ATOM 1610 O O . ASN A 1 202 ? 3.077 8.393 -3.446 1.00 89.31 202 ASN A O 1
ATOM 1614 N N . GLU A 1 203 ? 1.086 8.724 -2.463 1.00 90.69 203 GLU A N 1
ATOM 1615 C CA . GLU A 1 203 ? 1.460 8.148 -1.175 1.00 90.69 203 GLU A CA 1
ATOM 1616 C C . GLU A 1 203 ? 1.695 6.630 -1.266 1.00 90.69 203 GLU A C 1
ATOM 1618 O O . GLU A 1 203 ? 2.687 6.124 -0.738 1.00 90.69 203 GLU A O 1
ATOM 1623 N N . LEU A 1 204 ? 0.821 5.913 -1.984 1.00 94.31 204 LEU A N 1
ATOM 1624 C CA . LEU A 1 204 ? 0.936 4.474 -2.229 1.00 94.31 204 LEU A CA 1
ATOM 1625 C C . LEU A 1 204 ? 2.225 4.123 -2.961 1.00 94.31 204 LEU A C 1
ATOM 1627 O O . LEU A 1 204 ? 2.947 3.237 -2.519 1.00 94.31 204 LEU A O 1
ATOM 1631 N N . VAL A 1 205 ? 2.535 4.828 -4.050 1.00 94.19 205 VAL A N 1
ATOM 1632 C CA . VAL A 1 205 ? 3.721 4.554 -4.873 1.00 94.19 205 VAL A CA 1
ATOM 1633 C C . VAL A 1 205 ? 4.993 4.623 -4.037 1.00 94.19 205 VAL A C 1
ATOM 1635 O O . VAL A 1 205 ? 5.817 3.713 -4.094 1.00 94.19 205 VAL A O 1
ATOM 1638 N N . ILE A 1 206 ? 5.137 5.674 -3.225 1.00 93.50 206 ILE A N 1
ATOM 1639 C CA . ILE A 1 206 ? 6.313 5.853 -2.367 1.00 93.50 206 ILE A CA 1
ATOM 1640 C C . ILE A 1 206 ? 6.390 4.726 -1.332 1.00 93.50 206 ILE A C 1
ATOM 1642 O O . ILE A 1 206 ? 7.444 4.118 -1.156 1.00 93.50 206 ILE A O 1
ATOM 1646 N N . LYS A 1 207 ? 5.276 4.417 -0.662 1.00 95.56 207 LYS A N 1
ATOM 1647 C CA . LYS A 1 207 ? 5.236 3.375 0.370 1.00 95.56 207 LYS A CA 1
ATOM 1648 C C . LYS A 1 207 ? 5.518 1.989 -0.191 1.00 95.56 207 LYS A C 1
ATOM 1650 O O . LYS A 1 207 ? 6.339 1.275 0.376 1.00 95.56 207 LYS A O 1
ATOM 1655 N N . ILE A 1 208 ? 4.895 1.624 -1.309 1.00 96.56 208 ILE A N 1
ATOM 1656 C CA . ILE A 1 208 ? 5.114 0.330 -1.957 1.00 96.56 208 ILE A CA 1
ATOM 1657 C C . ILE A 1 208 ? 6.573 0.200 -2.402 1.00 96.56 208 ILE A C 1
ATOM 1659 O O . ILE A 1 208 ? 7.187 -0.829 -2.138 1.00 96.56 208 ILE A O 1
ATOM 1663 N N . ALA A 1 209 ? 7.156 1.244 -2.998 1.00 95.19 209 ALA A N 1
ATOM 1664 C CA . ALA A 1 209 ? 8.560 1.236 -3.399 1.00 95.19 209 ALA A CA 1
ATOM 1665 C C . ALA A 1 209 ? 9.507 1.004 -2.207 1.00 95.19 209 ALA A C 1
ATOM 1667 O O . ALA A 1 209 ? 10.430 0.196 -2.304 1.00 95.19 209 ALA A O 1
ATOM 1668 N N . ILE A 1 210 ? 9.250 1.663 -1.070 1.00 95.62 210 ILE A N 1
ATOM 1669 C CA . ILE A 1 210 ? 10.021 1.462 0.166 1.00 95.62 210 ILE A CA 1
ATOM 1670 C C . ILE A 1 210 ? 9.866 0.026 0.679 1.00 95.62 210 ILE A C 1
ATOM 1672 O O . ILE A 1 210 ? 10.863 -0.598 1.034 1.00 95.62 210 ILE A O 1
ATOM 1676 N N . LEU A 1 211 ? 8.642 -0.510 0.723 1.00 96.44 211 LEU A N 1
ATOM 1677 C CA . LEU A 1 211 ? 8.390 -1.871 1.209 1.00 96.44 211 LEU A CA 1
ATOM 1678 C C . LEU A 1 211 ? 9.029 -2.931 0.309 1.00 96.44 211 LEU A C 1
ATOM 1680 O O . LEU A 1 211 ? 9.650 -3.855 0.824 1.00 96.44 211 LEU A O 1
ATOM 1684 N N . ALA A 1 212 ? 8.928 -2.776 -1.012 1.00 95.75 212 ALA A N 1
ATOM 1685 C CA . ALA A 1 212 ? 9.524 -3.696 -1.974 1.00 95.75 212 ALA A CA 1
ATOM 1686 C C . ALA A 1 212 ? 11.058 -3.717 -1.880 1.00 95.75 212 ALA A C 1
ATOM 1688 O O . ALA A 1 212 ? 11.665 -4.771 -2.046 1.00 95.75 212 ALA A O 1
ATOM 1689 N N . GLU A 1 213 ? 11.691 -2.575 -1.586 1.00 93.50 213 GLU A N 1
ATOM 1690 C CA . GLU A 1 213 ? 13.142 -2.500 -1.364 1.00 93.50 213 GLU A CA 1
ATOM 1691 C C . GLU A 1 213 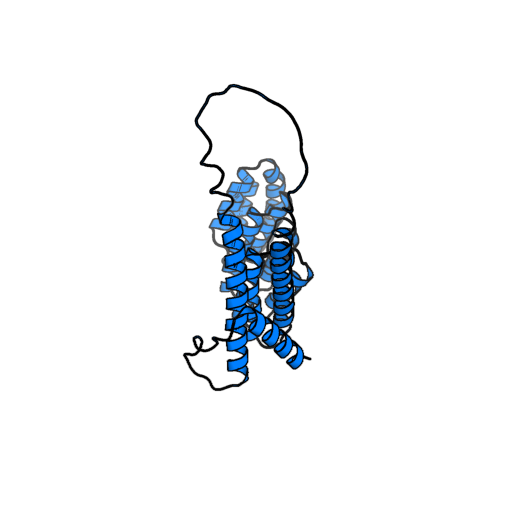? 13.554 -3.042 0.015 1.00 93.50 213 GLU A C 1
ATOM 1693 O O . GLU A 1 213 ? 14.611 -3.658 0.146 1.00 93.50 213 GLU A O 1
ATOM 1698 N N . LYS A 1 214 ? 12.732 -2.818 1.046 1.00 94.75 214 LYS A N 1
ATOM 1699 C CA . LYS A 1 214 ? 13.030 -3.221 2.427 1.00 94.75 214 LYS A CA 1
ATOM 1700 C C . LYS A 1 214 ? 12.805 -4.716 2.675 1.00 94.75 214 LYS A C 1
ATOM 1702 O O . LYS A 1 214 ? 13.579 -5.312 3.418 1.00 94.75 214 LYS A O 1
ATOM 1707 N N . TYR A 1 215 ? 11.767 -5.297 2.074 1.00 94.62 215 TYR A N 1
ATOM 1708 C CA . TYR A 1 215 ? 11.342 -6.686 2.275 1.00 94.62 215 TYR A CA 1
ATOM 1709 C C . TYR A 1 215 ? 11.147 -7.436 0.939 1.00 94.62 215 TYR A C 1
ATOM 1711 O O . TYR A 1 215 ? 10.038 -7.903 0.656 1.00 94.62 215 TYR A O 1
ATOM 1719 N N . PRO A 1 216 ? 12.186 -7.534 0.082 1.00 91.44 216 PRO A N 1
ATOM 1720 C CA . PRO A 1 216 ? 12.075 -8.221 -1.200 1.00 91.44 216 PRO A CA 1
ATOM 1721 C C . PRO A 1 216 ? 11.911 -9.733 -1.010 1.00 91.44 216 PRO A C 1
ATOM 1723 O O . PRO A 1 216 ? 12.725 -10.362 -0.339 1.00 91.44 216 PRO A O 1
ATOM 1726 N N . VAL A 1 217 ? 10.897 -10.318 -1.654 1.00 92.44 217 VAL A N 1
ATOM 1727 C CA . VAL A 1 217 ? 10.684 -11.779 -1.670 1.00 92.44 217 VAL A CA 1
ATOM 1728 C C . VAL A 1 217 ? 11.774 -12.461 -2.496 1.00 92.44 217 VAL A C 1
ATOM 1730 O O . VAL A 1 217 ? 12.485 -13.346 -2.025 1.00 92.44 217 VAL A O 1
ATOM 1733 N N . ASP A 1 218 ? 11.935 -12.011 -3.739 1.00 92.25 218 ASP A N 1
ATOM 1734 C CA . ASP A 1 218 ? 13.030 -12.390 -4.615 1.00 92.25 218 ASP A CA 1
ATOM 1735 C C . ASP A 1 218 ? 13.345 -11.272 -5.628 1.00 92.25 218 ASP A C 1
ATOM 1737 O O . ASP A 1 218 ? 12.730 -10.202 -5.667 1.00 92.25 218 ASP A O 1
ATOM 1741 N N . THR A 1 219 ? 14.381 -11.511 -6.431 1.00 89.06 219 THR A N 1
ATOM 1742 C CA . THR A 1 219 ? 14.841 -10.582 -7.467 1.00 89.06 219 THR A CA 1
ATOM 1743 C C . THR A 1 219 ? 13.773 -10.310 -8.545 1.00 89.06 219 THR A C 1
ATOM 1745 O O . THR A 1 219 ? 13.530 -9.132 -8.823 1.00 89.06 219 THR A O 1
ATOM 1748 N N . PRO A 1 220 ? 13.151 -11.330 -9.177 1.00 92.00 220 PRO A N 1
ATOM 1749 C CA . PRO A 1 220 ? 12.086 -11.111 -10.159 1.00 92.00 220 PRO A CA 1
ATOM 1750 C C . PRO A 1 220 ? 10.887 -10.336 -9.609 1.00 92.00 220 PRO A C 1
ATOM 1752 O O . PRO A 1 220 ? 10.441 -9.380 -10.241 1.00 92.00 220 PRO A O 1
ATOM 1755 N N . TRP A 1 221 ? 10.424 -10.685 -8.409 1.00 94.56 221 TRP A N 1
ATOM 1756 C CA . TRP A 1 221 ? 9.273 -10.073 -7.756 1.00 94.56 221 TRP A CA 1
ATOM 1757 C C . TRP A 1 221 ? 9.461 -8.569 -7.561 1.00 94.56 221 TRP A C 1
ATOM 1759 O O . TRP A 1 221 ? 8.571 -7.790 -7.897 1.00 94.56 221 TRP A O 1
ATOM 1769 N N . TYR A 1 222 ? 10.643 -8.136 -7.109 1.00 95.00 222 TYR A N 1
ATOM 1770 C CA . TYR A 1 222 ? 10.948 -6.709 -6.979 1.00 95.00 222 TYR A CA 1
ATOM 1771 C C . TYR A 1 222 ? 10.808 -5.968 -8.318 1.00 95.00 222 TYR A C 1
ATOM 1773 O O . TYR A 1 222 ? 10.210 -4.891 -8.379 1.00 95.00 222 TYR A O 1
ATOM 1781 N N . VAL A 1 223 ? 11.351 -6.543 -9.398 1.00 93.94 223 VAL A N 1
ATOM 1782 C CA . VAL A 1 223 ? 11.280 -5.941 -10.738 1.00 93.94 223 VAL A CA 1
ATOM 1783 C C . VAL A 1 223 ? 9.829 -5.837 -11.195 1.00 93.94 223 VAL A C 1
ATOM 1785 O O . VAL A 1 223 ? 9.428 -4.783 -11.683 1.00 93.94 223 VAL A O 1
ATOM 1788 N N . ASP A 1 224 ? 9.034 -6.886 -11.001 1.00 94.44 224 ASP A N 1
ATOM 1789 C CA . ASP A 1 224 ? 7.631 -6.911 -11.416 1.00 94.44 224 ASP A CA 1
ATOM 1790 C C . ASP A 1 224 ? 6.787 -5.884 -10.646 1.00 94.44 224 ASP A C 1
ATOM 1792 O O . ASP A 1 224 ? 5.995 -5.156 -11.253 1.00 94.44 224 ASP A O 1
ATOM 1796 N N . VAL A 1 225 ? 7.012 -5.749 -9.333 1.00 95.38 225 VAL A N 1
ATOM 1797 C CA . VAL A 1 225 ? 6.363 -4.724 -8.500 1.00 95.38 225 VAL A CA 1
ATOM 1798 C C . VAL A 1 225 ? 6.723 -3.319 -8.986 1.00 95.38 225 VAL A C 1
ATOM 1800 O O . VAL A 1 225 ? 5.828 -2.504 -9.212 1.00 95.38 225 VAL A O 1
ATOM 1803 N N . MET A 1 226 ? 8.010 -3.026 -9.205 1.00 94.75 226 MET A N 1
ATOM 1804 C CA . MET A 1 226 ? 8.445 -1.695 -9.649 1.00 94.75 226 MET A CA 1
ATOM 1805 C C . MET A 1 226 ? 7.954 -1.350 -11.060 1.00 94.75 226 MET A C 1
ATOM 1807 O O . MET A 1 226 ? 7.546 -0.215 -11.315 1.00 94.75 226 MET A O 1
ATOM 1811 N N . MET A 1 227 ? 7.933 -2.326 -11.970 1.00 92.25 227 MET A N 1
ATOM 1812 C CA . MET A 1 227 ? 7.367 -2.159 -13.311 1.00 92.25 227 MET A CA 1
ATOM 1813 C C . MET A 1 227 ? 5.882 -1.804 -13.243 1.00 92.25 227 MET A C 1
ATOM 1815 O O . MET A 1 227 ? 5.462 -0.825 -13.865 1.00 92.25 227 MET A O 1
ATOM 1819 N N . ARG A 1 228 ? 5.100 -2.543 -12.444 1.00 92.88 228 ARG A N 1
ATOM 1820 C CA . ARG A 1 228 ? 3.664 -2.284 -12.267 1.00 92.88 228 ARG A CA 1
ATOM 1821 C C . ARG A 1 228 ? 3.411 -0.924 -11.617 1.00 92.88 228 ARG A C 1
ATOM 1823 O O . ARG A 1 228 ? 2.549 -0.186 -12.082 1.00 92.88 228 ARG A O 1
ATOM 1830 N N . LEU A 1 229 ? 4.222 -0.528 -10.635 1.00 93.50 229 LEU A N 1
ATOM 1831 C CA . LEU A 1 229 ? 4.144 0.795 -10.005 1.00 93.50 229 LEU A CA 1
ATOM 1832 C C . LEU A 1 229 ? 4.237 1.933 -11.022 1.00 93.50 229 LEU A C 1
ATOM 1834 O O . LEU A 1 229 ? 3.374 2.810 -11.054 1.00 93.50 229 LEU A O 1
ATOM 1838 N N . VAL A 1 230 ? 5.274 1.918 -11.863 1.00 91.56 230 VAL A N 1
ATOM 1839 C CA . VAL A 1 230 ? 5.506 2.989 -12.844 1.00 91.56 230 VAL A CA 1
ATOM 1840 C C . VAL A 1 230 ? 4.476 2.934 -13.982 1.00 91.56 230 VAL A C 1
ATOM 1842 O O . VAL A 1 230 ? 4.117 3.973 -14.538 1.00 91.56 230 VAL A O 1
ATOM 1845 N N . GLN A 1 231 ? 3.953 1.746 -14.300 1.00 90.75 231 GLN A N 1
ATOM 1846 C CA . GLN A 1 231 ? 2.871 1.568 -15.269 1.00 90.75 231 GLN A CA 1
ATOM 1847 C C . GLN A 1 231 ? 1.549 2.176 -14.801 1.00 90.75 231 GLN A C 1
ATOM 1849 O O . GLN A 1 231 ? 0.912 2.907 -15.556 1.00 90.75 231 GLN A O 1
ATOM 1854 N N . THR A 1 232 ? 1.134 1.860 -13.574 1.00 90.12 232 THR A N 1
ATOM 1855 C CA . THR A 1 232 ? -0.180 2.235 -13.047 1.00 90.12 232 THR A CA 1
ATOM 1856 C C . THR A 1 232 ? -0.207 3.688 -12.597 1.00 90.12 232 THR A C 1
ATOM 1858 O O . THR A 1 232 ? -1.169 4.411 -12.861 1.00 90.12 232 THR A O 1
ATOM 1861 N N . ALA A 1 233 ? 0.841 4.142 -11.909 1.00 87.69 233 ALA A N 1
ATOM 1862 C CA . ALA A 1 233 ? 0.866 5.493 -11.367 1.00 87.69 233 ALA A CA 1
ATOM 1863 C C . ALA A 1 233 ? 1.148 6.559 -12.432 1.00 87.69 233 ALA A C 1
ATOM 1865 O O . ALA A 1 233 ? 0.683 7.693 -12.293 1.00 87.69 233 ALA A O 1
ATOM 1866 N N . GLY A 1 234 ? 1.889 6.211 -13.489 1.00 85.88 234 GLY A N 1
ATOM 1867 C CA . GLY A 1 234 ? 2.243 7.122 -14.574 1.00 85.88 234 GLY A CA 1
ATOM 1868 C C . GLY A 1 234 ? 2.798 8.455 -14.068 1.00 85.88 234 GLY A C 1
ATOM 1869 O O . GLY A 1 234 ? 3.785 8.474 -13.338 1.00 85.88 234 GLY A O 1
ATOM 1870 N N . ASP A 1 235 ? 2.136 9.562 -14.411 1.00 82.38 235 ASP A N 1
ATOM 1871 C CA . ASP A 1 235 ? 2.544 10.927 -14.029 1.00 82.38 235 ASP A CA 1
ATOM 1872 C C . ASP A 1 235 ? 2.441 11.212 -12.518 1.00 82.38 235 ASP A C 1
ATOM 1874 O O . ASP A 1 235 ? 2.978 12.205 -12.030 1.00 82.38 235 ASP A O 1
ATOM 1878 N N . SER A 1 236 ? 1.756 10.343 -11.768 1.00 80.75 236 SER A N 1
ATOM 1879 C CA . SER A 1 236 ? 1.654 10.418 -10.303 1.00 80.75 236 SER A CA 1
ATOM 1880 C C . SER A 1 236 ? 2.904 9.850 -9.614 1.00 80.75 236 SER A C 1
ATOM 1882 O O . SER A 1 236 ? 3.163 10.137 -8.447 1.00 80.75 236 SER A O 1
ATOM 1884 N N . ALA A 1 237 ? 3.704 9.037 -10.314 1.00 83.44 237 ALA A N 1
ATOM 1885 C CA . ALA A 1 237 ? 4.924 8.475 -9.748 1.00 83.44 237 ALA A CA 1
ATOM 1886 C C . ALA A 1 237 ? 6.043 9.532 -9.686 1.00 83.44 237 ALA A C 1
ATOM 1888 O O . ALA A 1 237 ? 6.407 10.100 -10.721 1.00 83.44 237 ALA A O 1
ATOM 1889 N N . PRO A 1 238 ? 6.664 9.756 -8.512 1.00 88.00 238 PRO A N 1
ATOM 1890 C CA . PRO A 1 238 ? 7.878 10.560 -8.420 1.00 88.00 238 PRO A CA 1
ATOM 1891 C C . PRO A 1 238 ? 8.994 9.970 -9.293 1.00 88.00 238 PRO A C 1
ATOM 1893 O O . PRO A 1 238 ? 9.146 8.747 -9.390 1.00 88.00 238 PRO A O 1
ATOM 1896 N N . GLN A 1 239 ? 9.807 10.823 -9.923 1.00 89.56 239 GLN A N 1
ATOM 1897 C CA . GLN A 1 239 ? 10.875 10.357 -10.820 1.00 89.56 239 GLN A CA 1
ATOM 1898 C C . GLN A 1 239 ? 11.934 9.529 -10.077 1.00 89.56 239 GLN A C 1
ATOM 1900 O O . GLN A 1 239 ? 12.550 8.626 -10.638 1.00 89.56 239 GLN A O 1
ATOM 1905 N N . GLU A 1 240 ? 12.102 9.806 -8.789 1.00 91.00 240 GLU A N 1
ATOM 1906 C CA . GLU A 1 240 ? 12.990 9.118 -7.862 1.00 91.00 240 GLU A CA 1
ATOM 1907 C C . GLU A 1 240 ? 12.761 7.602 -7.853 1.00 91.00 240 GLU A C 1
ATOM 1909 O O . GLU A 1 240 ? 13.722 6.848 -7.709 1.00 91.00 240 GLU A O 1
ATOM 1914 N N . ILE A 1 241 ? 11.523 7.146 -8.072 1.00 92.44 241 ILE A N 1
ATOM 1915 C CA . ILE A 1 241 ? 11.166 5.723 -8.053 1.00 92.44 241 ILE A CA 1
ATOM 1916 C C . ILE A 1 241 ? 11.835 4.971 -9.203 1.00 92.44 241 ILE A C 1
ATOM 1918 O O . ILE A 1 241 ? 12.506 3.957 -8.989 1.00 92.44 241 ILE A O 1
ATOM 1922 N N . TRP A 1 242 ? 11.704 5.475 -10.432 1.00 91.38 242 TRP A N 1
ATOM 1923 C CA . TRP A 1 242 ? 12.290 4.799 -11.586 1.00 91.38 242 TRP A CA 1
ATOM 1924 C C . TRP A 1 242 ? 13.810 4.991 -11.647 1.00 91.38 242 TRP A C 1
ATOM 1926 O O . TRP A 1 242 ? 14.516 4.060 -12.036 1.00 91.38 242 TRP A O 1
ATOM 1936 N N . TYR A 1 243 ? 14.338 6.135 -11.186 1.00 93.69 243 TYR A N 1
ATOM 1937 C CA . TYR A 1 243 ? 15.784 6.321 -11.011 1.00 93.69 243 TYR A CA 1
ATOM 1938 C C . TYR A 1 243 ? 16.368 5.277 -10.051 1.00 93.69 243 TYR A C 1
ATOM 1940 O O . TYR A 1 243 ? 17.368 4.627 -10.371 1.00 93.69 243 TYR A O 1
ATOM 1948 N N . ARG A 1 244 ? 15.726 5.083 -8.891 1.00 93.69 244 ARG A N 1
ATOM 1949 C CA . ARG A 1 244 ? 16.159 4.113 -7.880 1.00 93.69 244 ARG A CA 1
ATOM 1950 C C . ARG A 1 244 ? 16.081 2.680 -8.402 1.00 93.69 244 ARG A C 1
ATOM 1952 O O . ARG A 1 244 ? 17.023 1.915 -8.205 1.00 93.69 244 ARG A O 1
ATOM 1959 N N . THR A 1 245 ? 15.014 2.352 -9.129 1.00 93.06 245 THR A N 1
ATOM 1960 C CA . THR A 1 245 ? 14.826 1.030 -9.745 1.00 93.06 245 THR A CA 1
ATOM 1961 C C . THR A 1 245 ? 15.951 0.710 -10.731 1.00 93.06 245 THR A C 1
ATOM 1963 O O . THR A 1 245 ? 16.583 -0.341 -10.627 1.00 93.06 245 THR A O 1
ATOM 1966 N N . VAL A 1 246 ? 16.270 1.634 -11.648 1.00 93.94 246 VAL A N 1
ATOM 1967 C CA . VAL A 1 246 ? 17.374 1.453 -12.609 1.00 93.94 246 VAL A CA 1
ATOM 1968 C C . VAL A 1 246 ? 18.705 1.277 -11.880 1.00 93.94 246 VAL A C 1
ATOM 1970 O O . VAL A 1 246 ? 19.480 0.390 -12.234 1.00 93.94 246 VAL A O 1
ATOM 1973 N N . GLN A 1 247 ? 18.965 2.077 -10.842 1.00 93.81 247 GLN A N 1
ATOM 1974 C CA . GLN A 1 247 ? 20.181 1.960 -10.037 1.00 93.81 247 GLN A CA 1
ATOM 1975 C C . GLN A 1 247 ? 20.324 0.571 -9.394 1.00 93.81 247 GLN A C 1
ATOM 1977 O O . GLN A 1 247 ? 21.398 -0.023 -9.486 1.00 93.81 247 GLN A O 1
ATOM 1982 N N . ILE A 1 248 ? 19.258 0.049 -8.777 1.00 92.25 248 ILE A N 1
ATOM 1983 C CA . ILE A 1 248 ? 19.260 -1.262 -8.111 1.00 92.25 248 ILE A CA 1
ATOM 1984 C C . ILE A 1 248 ? 19.448 -2.393 -9.122 1.00 92.25 248 ILE A C 1
ATOM 1986 O O . ILE A 1 248 ? 20.270 -3.279 -8.896 1.00 92.25 248 ILE A O 1
ATOM 1990 N N . VAL A 1 249 ? 18.743 -2.363 -10.254 1.00 93.38 249 VAL A N 1
ATOM 1991 C CA . VAL A 1 249 ? 18.902 -3.397 -11.288 1.00 93.38 249 VAL A CA 1
ATOM 1992 C C . VAL A 1 249 ? 20.314 -3.360 -11.881 1.00 93.38 249 VAL A C 1
ATOM 1994 O O . VAL A 1 249 ? 20.937 -4.400 -12.083 1.00 93.38 249 VAL A O 1
ATOM 1997 N N . SER A 1 250 ? 20.868 -2.165 -12.095 1.00 91.38 250 SER A N 1
ATOM 1998 C CA . SER A 1 250 ? 22.215 -2.000 -12.655 1.00 91.38 250 SER A CA 1
ATOM 1999 C C . SER A 1 250 ? 23.301 -2.498 -11.698 1.00 91.38 250 SER A C 1
ATOM 2001 O O . SER A 1 250 ? 24.317 -3.024 -12.148 1.00 91.38 250 SER A O 1
ATOM 2003 N N . SER A 1 251 ? 23.095 -2.376 -10.382 1.00 92.00 251 SER A N 1
ATOM 2004 C CA . SER A 1 251 ? 24.043 -2.872 -9.377 1.00 92.00 251 SER A CA 1
ATOM 2005 C C . SER A 1 251 ? 23.992 -4.388 -9.165 1.00 92.00 251 SER A C 1
ATOM 2007 O O . SER A 1 251 ? 24.916 -4.933 -8.565 1.00 92.00 251 SER A O 1
ATOM 2009 N N . HIS A 1 252 ? 22.951 -5.075 -9.646 1.00 90.50 252 HIS A N 1
ATOM 2010 C CA . HIS A 1 252 ? 22.729 -6.504 -9.416 1.00 90.50 252 HIS A CA 1
ATOM 2011 C C . HIS A 1 252 ? 22.647 -7.285 -10.746 1.00 90.50 252 HIS A C 1
ATOM 2013 O O . HIS A 1 252 ? 21.576 -7.389 -11.349 1.00 90.50 252 HIS A O 1
ATOM 2019 N N . PRO A 1 253 ? 23.761 -7.886 -11.213 1.00 89.00 253 PRO A N 1
ATOM 2020 C CA . PRO A 1 253 ? 23.835 -8.545 -12.524 1.00 89.00 253 PRO A CA 1
ATOM 2021 C C . PRO A 1 253 ? 22.812 -9.667 -12.747 1.00 89.00 253 PRO A C 1
ATOM 2023 O O . PRO A 1 253 ? 22.365 -9.903 -13.866 1.00 89.00 253 PRO A O 1
ATOM 2026 N N . ASN A 1 254 ? 22.410 -10.353 -11.678 1.00 89.38 254 ASN A N 1
ATOM 2027 C CA . ASN A 1 254 ? 21.393 -11.402 -11.704 1.00 89.38 254 ASN A CA 1
ATOM 2028 C C . ASN A 1 254 ? 19.984 -10.881 -12.048 1.00 89.38 254 ASN A C 1
ATOM 2030 O O . ASN A 1 254 ? 19.167 -11.659 -12.535 1.00 89.38 254 ASN A O 1
ATOM 2034 N N . MET A 1 255 ? 19.695 -9.594 -11.826 1.00 89.75 255 MET A N 1
ATOM 2035 C CA . MET A 1 255 ? 18.389 -8.989 -12.129 1.00 89.75 255 MET A CA 1
ATOM 2036 C C . MET A 1 255 ? 18.300 -8.488 -13.576 1.00 89.75 255 MET A C 1
ATOM 2038 O O . MET A 1 255 ? 17.213 -8.451 -14.147 1.00 89.75 255 MET A O 1
ATOM 2042 N N . GLN A 1 256 ? 19.435 -8.107 -14.174 1.00 92.12 256 GLN A N 1
ATOM 2043 C CA . GLN A 1 256 ? 19.499 -7.376 -15.448 1.00 92.12 256 GLN A CA 1
ATOM 2044 C C . GLN A 1 256 ? 18.834 -8.133 -16.600 1.00 92.12 256 GLN A C 1
ATOM 2046 O O . GLN A 1 256 ? 18.009 -7.573 -17.315 1.00 92.12 256 GLN A O 1
ATOM 2051 N N . SER A 1 257 ? 19.131 -9.429 -16.752 1.00 92.81 257 SER A N 1
ATOM 2052 C CA . SER A 1 257 ? 18.565 -10.234 -17.844 1.00 92.81 257 SER A CA 1
ATOM 2053 C C . SER A 1 257 ? 17.039 -10.356 -17.753 1.00 92.81 257 SER A C 1
ATOM 2055 O O . SER A 1 257 ? 16.351 -10.257 -18.774 1.00 92.81 257 SER A O 1
ATOM 2057 N N . TYR A 1 258 ? 16.507 -10.536 -16.540 1.00 93.81 258 TYR A N 1
ATOM 2058 C CA . TYR A 1 258 ? 15.065 -10.589 -16.310 1.00 93.81 258 TYR A CA 1
ATOM 2059 C C . TYR A 1 258 ? 14.427 -9.221 -16.568 1.00 93.81 258 TYR A C 1
ATOM 2061 O O . TYR A 1 258 ? 13.509 -9.113 -17.378 1.00 93.81 258 TYR A O 1
ATOM 2069 N N . ALA A 1 259 ? 14.985 -8.163 -15.975 1.00 93.75 259 ALA A N 1
ATOM 2070 C CA . ALA A 1 259 ? 14.488 -6.801 -16.123 1.00 93.75 259 ALA A CA 1
ATOM 2071 C C . ALA A 1 259 ? 14.475 -6.321 -17.579 1.00 93.75 259 ALA A C 1
ATOM 2073 O O . ALA A 1 259 ? 13.474 -5.756 -18.010 1.00 93.75 259 ALA A O 1
ATOM 2074 N N . ALA A 1 260 ? 15.524 -6.596 -18.360 1.00 94.06 260 ALA A N 1
ATOM 2075 C CA . ALA A 1 260 ? 15.580 -6.252 -19.780 1.00 94.06 260 ALA A CA 1
ATOM 2076 C C . ALA A 1 260 ? 14.499 -6.987 -20.589 1.00 94.06 260 ALA A C 1
ATOM 2078 O O . ALA A 1 260 ? 13.855 -6.399 -21.461 1.00 94.06 260 ALA A O 1
ATOM 2079 N N . THR A 1 261 ? 14.254 -8.263 -20.278 1.00 93.69 261 THR A N 1
ATOM 2080 C CA . THR A 1 261 ? 13.216 -9.061 -20.946 1.00 93.69 261 THR A CA 1
ATOM 2081 C C . THR A 1 261 ? 11.822 -8.518 -20.630 1.00 93.69 261 THR A C 1
ATOM 2083 O O . THR A 1 261 ? 11.038 -8.267 -21.547 1.00 93.69 261 THR A O 1
ATOM 2086 N N . THR A 1 262 ? 11.527 -8.275 -19.352 1.00 92.94 262 THR A N 1
ATOM 2087 C CA . THR A 1 262 ? 10.241 -7.726 -18.901 1.00 92.94 262 THR A CA 1
ATOM 2088 C C . THR A 1 262 ? 10.016 -6.311 -19.445 1.00 92.94 262 THR A C 1
ATOM 2090 O O . THR A 1 262 ? 8.954 -6.030 -20.002 1.00 92.94 262 THR A O 1
ATOM 2093 N N . ALA A 1 263 ? 11.037 -5.448 -19.411 1.00 93.50 263 ALA A N 1
ATOM 2094 C CA . ALA A 1 263 ? 11.004 -4.105 -19.993 1.00 93.50 263 ALA A CA 1
ATOM 2095 C C . ALA A 1 263 ? 10.721 -4.128 -21.506 1.00 93.50 263 ALA A C 1
ATOM 2097 O O . ALA A 1 263 ? 9.904 -3.353 -22.006 1.00 93.50 263 ALA A O 1
ATOM 2098 N N . ALA A 1 264 ? 11.352 -5.042 -22.251 1.00 92.75 264 ALA A N 1
ATOM 2099 C CA . ALA A 1 264 ? 11.136 -5.182 -23.689 1.00 92.75 264 ALA A CA 1
ATOM 2100 C C . ALA A 1 264 ? 9.712 -5.649 -24.032 1.00 92.75 264 ALA A C 1
ATOM 2102 O O . ALA A 1 264 ? 9.166 -5.253 -25.064 1.00 92.75 264 ALA A O 1
ATOM 2103 N N . VAL A 1 265 ? 9.103 -6.487 -23.187 1.00 92.56 265 VAL A N 1
ATOM 2104 C CA . VAL A 1 265 ? 7.691 -6.876 -23.322 1.00 92.56 265 VAL A CA 1
ATOM 2105 C C . VAL A 1 265 ? 6.782 -5.687 -23.025 1.00 92.56 265 VAL A C 1
ATOM 2107 O O . VAL A 1 265 ? 5.859 -5.426 -23.797 1.00 92.56 265 VAL A O 1
ATOM 2110 N N . MET A 1 266 ? 7.071 -4.940 -21.959 1.00 90.81 266 MET A N 1
ATOM 2111 C CA . MET A 1 266 ? 6.305 -3.765 -21.554 1.00 90.81 266 MET A CA 1
ATOM 2112 C C . MET A 1 266 ? 6.282 -2.703 -22.661 1.00 90.81 266 MET A C 1
ATOM 2114 O O . MET A 1 266 ? 5.201 -2.264 -23.045 1.00 90.81 266 MET A O 1
ATOM 2118 N N . LEU A 1 267 ? 7.432 -2.383 -23.272 1.00 91.19 267 LEU A N 1
ATOM 2119 C CA . LEU A 1 267 ? 7.567 -1.401 -24.366 1.00 91.19 267 LEU A CA 1
ATOM 2120 C C . LEU A 1 267 ? 6.715 -1.688 -25.612 1.00 91.19 267 LEU A C 1
ATOM 2122 O O . LEU A 1 267 ? 6.523 -0.800 -26.440 1.00 91.19 267 LEU A O 1
ATOM 2126 N N . ARG A 1 268 ? 6.194 -2.910 -25.775 1.00 90.56 268 ARG A N 1
ATOM 2127 C CA . ARG A 1 268 ? 5.290 -3.253 -26.888 1.00 90.56 268 ARG A CA 1
ATOM 2128 C C . ARG A 1 268 ? 3.865 -2.740 -26.679 1.00 90.56 268 ARG A C 1
ATOM 2130 O O . ARG A 1 268 ? 3.052 -2.828 -27.597 1.00 90.56 268 ARG A O 1
ATOM 2137 N N . GLN A 1 269 ? 3.537 -2.249 -25.488 1.00 88.25 269 GLN A N 1
ATOM 2138 C CA . GLN A 1 269 ? 2.219 -1.709 -25.181 1.00 88.25 269 GLN A CA 1
ATOM 2139 C C . GLN A 1 269 ? 2.040 -0.308 -25.778 1.00 88.25 269 GLN A C 1
ATOM 2141 O O . GLN A 1 269 ? 2.936 0.528 -25.736 1.00 88.25 269 GLN A O 1
ATOM 2146 N N . ILE A 1 270 ? 0.849 -0.046 -26.324 1.00 72.88 270 ILE A N 1
ATOM 2147 C CA . ILE A 1 270 ? 0.553 1.153 -27.132 1.00 72.88 270 ILE A CA 1
ATOM 2148 C C . ILE A 1 270 ? 0.384 2.423 -26.271 1.00 72.88 270 ILE A C 1
ATOM 2150 O O . ILE A 1 270 ? 0.434 3.528 -26.801 1.00 72.88 270 ILE A O 1
ATOM 2154 N N . ASN A 1 271 ? 0.213 2.292 -24.950 1.00 84.56 271 ASN A N 1
ATOM 2155 C CA . ASN A 1 271 ? -0.070 3.419 -24.059 1.00 84.56 271 ASN A CA 1
ATOM 2156 C C . ASN A 1 271 ? 0.708 3.324 -22.740 1.00 84.56 271 ASN A C 1
ATOM 2158 O O . ASN A 1 271 ? 0.134 3.075 -21.681 1.00 84.56 271 ASN A O 1
ATOM 2162 N N . LEU A 1 272 ? 2.029 3.469 -22.823 1.00 88.81 272 LEU A N 1
ATOM 2163 C CA . LEU A 1 272 ? 2.889 3.509 -21.646 1.00 88.81 272 LEU A CA 1
ATOM 2164 C C . LEU A 1 272 ? 3.093 4.943 -21.154 1.00 88.81 272 LEU A C 1
ATOM 2166 O O . LEU A 1 272 ? 3.398 5.816 -21.972 1.00 88.81 272 LEU A O 1
ATOM 2170 N N . PRO A 1 273 ? 3.023 5.184 -19.834 1.00 90.44 273 PRO A N 1
ATOM 2171 C CA . PRO A 1 273 ? 3.418 6.463 -19.264 1.00 90.44 273 PRO A CA 1
ATOM 2172 C C . PRO A 1 273 ? 4.880 6.798 -19.561 1.00 90.44 273 PRO A C 1
ATOM 2174 O O . PRO A 1 273 ? 5.731 5.910 -19.661 1.00 90.44 273 PRO A O 1
ATOM 2177 N N . GLU A 1 274 ? 5.201 8.090 -19.628 1.00 89.31 274 GLU A N 1
ATOM 2178 C CA . GLU A 1 274 ? 6.552 8.556 -19.955 1.00 89.31 274 GLU A CA 1
ATOM 2179 C C . GLU A 1 274 ? 7.615 7.990 -18.999 1.00 89.31 274 GLU A C 1
ATOM 2181 O O . GLU A 1 274 ? 8.676 7.542 -19.442 1.00 89.31 274 GLU A O 1
ATOM 2186 N N . ALA A 1 275 ? 7.322 7.951 -17.696 1.00 89.25 275 ALA A N 1
ATOM 2187 C CA . ALA A 1 275 ? 8.215 7.372 -16.695 1.00 89.25 275 ALA A CA 1
ATOM 2188 C C . ALA A 1 275 ? 8.518 5.889 -16.980 1.00 89.25 275 ALA A C 1
ATOM 2190 O O . ALA A 1 275 ? 9.671 5.466 -16.879 1.00 89.25 275 ALA A O 1
ATOM 2191 N N . ALA A 1 276 ? 7.515 5.117 -17.413 1.00 91.31 276 ALA A N 1
ATOM 2192 C CA . ALA A 1 276 ? 7.674 3.703 -17.741 1.00 91.31 276 ALA A CA 1
ATOM 2193 C C . ALA A 1 276 ? 8.528 3.516 -18.998 1.00 91.31 276 ALA A C 1
ATOM 2195 O O . ALA A 1 276 ? 9.422 2.671 -19.011 1.00 91.31 276 ALA A O 1
ATOM 2196 N N . VAL A 1 277 ? 8.308 4.339 -20.030 1.00 92.50 277 VAL A N 1
ATOM 2197 C CA . VAL A 1 277 ? 9.111 4.315 -21.263 1.00 92.50 277 VAL A CA 1
ATOM 2198 C C . VAL A 1 277 ? 10.572 4.643 -20.968 1.00 92.50 277 VAL A C 1
ATOM 2200 O O . VAL A 1 277 ? 11.461 3.933 -21.437 1.00 92.50 277 VAL A O 1
ATOM 2203 N N . ARG A 1 278 ? 10.833 5.685 -20.168 1.00 91.38 278 ARG A N 1
ATOM 2204 C CA . ARG A 1 278 ? 12.195 6.063 -19.765 1.00 91.38 278 ARG A CA 1
ATOM 2205 C C . ARG A 1 278 ? 12.863 4.926 -18.999 1.00 91.38 278 ARG A C 1
ATOM 2207 O O . ARG A 1 278 ? 13.940 4.491 -19.396 1.00 91.38 278 ARG A O 1
ATOM 2214 N N . MET A 1 279 ? 12.204 4.404 -17.964 1.00 92.75 279 MET A N 1
ATOM 2215 C CA . MET A 1 279 ? 12.720 3.294 -17.161 1.00 92.75 279 MET A CA 1
ATOM 2216 C C . MET A 1 279 ? 13.048 2.072 -18.023 1.00 92.75 279 MET A C 1
ATOM 2218 O O . MET A 1 279 ? 14.172 1.579 -17.988 1.00 92.75 279 MET A O 1
ATOM 2222 N N . CYS A 1 280 ? 12.100 1.621 -18.847 1.00 92.00 280 CYS A N 1
ATOM 2223 C CA . CYS A 1 280 ? 12.299 0.467 -19.718 1.00 92.00 280 CYS A CA 1
ATOM 2224 C C . CYS A 1 280 ? 13.404 0.709 -20.751 1.00 92.00 280 CYS A C 1
ATOM 2226 O O . CYS A 1 280 ? 14.195 -0.190 -21.018 1.00 92.00 280 CYS A O 1
ATOM 2228 N N . GLY A 1 281 ? 13.494 1.920 -21.309 1.00 91.56 281 GLY A N 1
ATOM 2229 C CA . GLY A 1 281 ? 14.552 2.295 -22.244 1.00 91.56 281 GLY A CA 1
ATOM 2230 C C . GLY A 1 281 ? 15.948 2.155 -21.634 1.00 91.56 281 GLY A C 1
ATOM 2231 O O . GLY A 1 281 ? 16.829 1.581 -22.269 1.00 91.56 281 GLY A O 1
ATOM 2232 N N . TYR A 1 282 ? 16.138 2.605 -20.389 1.00 92.06 282 TYR A N 1
ATOM 2233 C CA . TYR A 1 282 ? 17.404 2.421 -19.672 1.00 92.06 282 TYR A CA 1
ATOM 2234 C C . TYR A 1 282 ? 17.695 0.951 -19.359 1.00 92.06 282 TYR A C 1
ATOM 2236 O O . TYR A 1 282 ? 18.829 0.516 -19.529 1.00 92.06 282 TYR A O 1
ATOM 2244 N N . LEU A 1 283 ? 16.684 0.183 -18.946 1.00 91.94 283 LEU A N 1
ATOM 2245 C CA . LEU A 1 283 ? 16.848 -1.228 -18.577 1.00 91.94 283 LEU A CA 1
ATOM 2246 C C . LEU A 1 283 ? 17.130 -2.155 -19.765 1.00 91.94 283 LEU A C 1
ATOM 2248 O O . LEU A 1 283 ? 17.718 -3.210 -19.576 1.00 91.94 283 LEU A O 1
ATOM 2252 N N . VAL A 1 284 ? 16.698 -1.791 -20.975 1.00 90.88 284 VAL A N 1
ATOM 2253 C CA . VAL A 1 284 ? 16.996 -2.553 -22.201 1.00 90.88 284 VAL A CA 1
ATOM 2254 C C . VAL A 1 284 ? 18.344 -2.150 -22.807 1.00 90.88 284 VAL A C 1
ATOM 2256 O O . VAL A 1 284 ? 18.971 -2.956 -23.491 1.00 90.88 284 VAL A O 1
ATOM 2259 N N . ALA A 1 285 ? 18.771 -0.898 -22.612 1.00 84.25 285 ALA A N 1
ATOM 2260 C CA . ALA A 1 285 ? 20.012 -0.378 -23.183 1.00 84.25 285 ALA A CA 1
ATOM 2261 C C . ALA A 1 285 ? 21.268 -0.697 -22.354 1.00 84.25 285 ALA A C 1
ATOM 2263 O O . ALA A 1 285 ? 22.360 -0.710 -22.925 1.00 84.25 285 ALA A O 1
ATOM 2264 N N . GLY A 1 286 ? 21.119 -0.875 -21.036 1.00 66.44 286 GLY A N 1
ATOM 2265 C CA . GLY A 1 286 ? 22.194 -1.255 -20.111 1.00 66.44 286 GLY A CA 1
ATOM 2266 C C . GLY A 1 286 ? 22.449 -2.753 -20.099 1.00 66.44 286 GLY A C 1
ATOM 2267 O O . GLY A 1 286 ? 23.644 -3.120 -20.066 1.00 66.44 286 GLY A O 1
#

Solvent-accessible surface area (backbone atoms only — not comparable to full-atom values): 16866 Å² total; per-residue (Å²): 115,65,74,55,58,57,48,55,50,51,52,55,48,55,73,72,64,63,90,69,83,81,82,83,80,84,85,88,86,88,49,78,63,56,56,48,48,54,52,51,47,57,47,52,53,47,55,47,51,50,52,49,51,58,53,50,55,62,64,63,58,72,76,66,78,82,75,84,85,81,88,80,90,82,89,90,87,81,92,84,86,82,89,81,85,83,86,85,78,90,86,74,73,71,63,67,53,53,58,53,50,52,51,50,52,49,53,51,49,50,55,50,36,55,54,32,53,71,48,89,50,66,69,50,28,45,51,23,46,60,52,45,46,59,44,27,80,74,40,43,65,82,36,34,67,29,63,71,54,45,55,57,44,57,60,33,55,75,42,94,47,66,70,46,20,54,46,29,54,56,33,52,62,61,34,56,42,77,92,40,22,72,60,55,48,50,53,53,53,55,48,52,69,69,56,82,55,63,72,58,45,39,54,48,49,54,52,46,53,51,46,43,71,74,33,53,89,45,67,69,57,40,49,53,52,55,53,49,46,32,53,67,43,22,93,50,44,62,69,67,57,47,55,50,49,53,52,54,37,70,75,33,75,86,36,37,67,56,45,21,52,54,27,58,57,56,69,70,49,96,82,67,29,71,61,33,51,52,40,28,52,52,46,59,72,106

Radius of gyration: 26.72 Å; Cα contacts (8 Å, |Δi|>4): 238; chains: 1; bounding box: 69×49×85 Å

Sequence (286 aa):
QDKKAYKDLIEVLRGVIGTDSKKFVSVDAKTKQVRRRNAMLAVLFEGINVATRLFQDENFSKDKDNKDKQTDNKDPSKIVDSNSAKDNKDGQGGERTKEKDGRDIIQKSVNHVRYFLSFQDPDLRYLALESIQHLCALDPDSTGNDSKFVAAVEKTLHHPDLSLRRRAVDVLFEMCSEDNSEQIVGQLVDYLDEAEETEIKNELVIKIAILAEKYPVDTPWYVDVMMRLVQTAGDSAPQEIWYRTVQIVSSHPNMQSYAATTAAVMLRQINLPEAAVRMCGYLVAG

Nearest PDB structures (foldseek):
  8t1o-assembly1_A  TM=8.473E-01  e=1.231E-09  Mus musculus
  6qh6-assembly1_A  TM=6.322E-01  e=3.427E-10  Rattus norvegicus
  6oxl-assembly1_A  TM=6.789E-01  e=1.231E-09  Mus musculus
  6owo-assembly1_A  TM=6.078E-01  e=3.587E-10  Mus musculus
  7og1-assembly1_AAA  TM=6.048E-01  e=2.334E-09  Rattus norvegicus

pLDDT: mean 70.99, std 23.95, range [24.38, 96.62]

InterPro domains:
  IPR002553 Clathrin/coatomer adaptor, adaptin-like, N-terminal [PF01602] (99-279)
  IPR011989 Armadillo-like helical [G3DSA:1.25.10.10] (1-285)
  IPR016024 Armadillo-type fold [SSF48371] (103-277)
  IPR050840 Adaptor Complexes Large Subunit [PTHR22780] (104-282)